Protein AF-A0A4Z0E607-F1 (afdb_monomer_lite)

Secondary structure (DSSP, 8-state):
--HHHHHTTTPPPPHHHHHHHHHHHHHHHHHHHHHHHHHHHHTT-GGG--HHHHHHHHHHHHHHHHHHHHHHHHHHHHHHHHHHHHHHHHHHHHHHHHHHHHHHHHHHHHHHHHHHHHHHHHHHHHHHHHHHHHHHHHHHHHHHHHHHHHHHHHHHH-TTS--PPPPP-TTGGG----GGGS------PPS----PPP--S---------GGGTS-----

Sequence (220 aa):
MSFLTDLFDGKTPTVAMVAAAIADLGAQLPSASTRIASARAALGNVADMSDDEHAAADAELATALRAEVRLRAQIAHLETVREHAAKEEATAQARADAEALRARAAAAQKRVDTEHMPLIARYEARAEEVAEIAAALQAIETEVAETNEAIARARKADPAGSHPELVIDSTARFRTEDDSAREPKDWRRPRGRTLLPPTYGLSLPAARIDAAAFWPRTAQ

Structure (mmCIF, N/CA/C/O backbone):
data_AF-A0A4Z0E607-F1
#
_entry.id   AF-A0A4Z0E607-F1
#
loop_
_atom_site.group_PDB
_atom_site.id
_atom_site.type_symbol
_atom_site.label_atom_id
_atom_site.label_alt_id
_atom_site.label_comp_id
_atom_site.label_asym_id
_atom_site.label_entity_id
_atom_site.label_seq_id
_atom_site.pdbx_PDB_ins_code
_atom_site.Cartn_x
_atom_site.Cartn_y
_atom_site.Cartn_z
_atom_site.occupancy
_atom_site.B_iso_or_equiv
_atom_site.auth_seq_id
_atom_site.auth_comp_id
_atom_site.auth_asym_id
_atom_site.auth_atom_id
_atom_site.pdbx_PDB_model_num
ATOM 1 N N . MET A 1 1 ? -22.925 -20.479 22.047 1.00 47.59 1 MET A N 1
ATOM 2 C CA . MET A 1 1 ? -22.819 -19.459 20.984 1.00 47.59 1 MET A CA 1
ATOM 3 C C . MET A 1 1 ? -21.968 -18.322 21.520 1.00 47.59 1 MET A C 1
ATOM 5 O O . MET A 1 1 ? -22.095 -18.016 22.700 1.00 47.59 1 MET A O 1
ATOM 9 N N . SER A 1 2 ? -21.026 -17.809 20.728 1.00 80.31 2 SER A N 1
ATOM 10 C CA . SER A 1 2 ? -20.136 -16.716 21.144 1.00 80.31 2 SER A CA 1
ATOM 11 C C . SER A 1 2 ? -20.812 -15.377 20.852 1.00 80.31 2 SER A C 1
ATOM 13 O O . SER A 1 2 ? -21.360 -15.216 19.767 1.00 80.31 2 SER A O 1
ATOM 15 N N . PHE A 1 3 ? -20.723 -14.414 21.776 1.00 84.81 3 PHE A N 1
ATOM 16 C CA . PHE A 1 3 ? -21.206 -13.032 21.604 1.00 84.81 3 PHE A CA 1
ATOM 17 C C . PHE A 1 3 ? -20.760 -12.406 20.271 1.00 84.81 3 PHE A C 1
ATOM 19 O O . PHE A 1 3 ? -21.516 -11.674 19.644 1.00 84.81 3 PHE A O 1
ATOM 26 N N . LEU A 1 4 ? -19.554 -12.742 19.803 1.00 84.81 4 LEU A N 1
ATOM 27 C CA . LEU A 1 4 ? -19.023 -12.250 18.531 1.00 84.81 4 LEU A CA 1
ATOM 28 C C . LEU A 1 4 ? -19.773 -12.804 17.310 1.00 84.81 4 LEU A C 1
ATOM 30 O O . LEU A 1 4 ? -19.896 -12.114 16.304 1.00 84.81 4 LEU A O 1
ATOM 34 N N . THR A 1 5 ? -20.257 -14.047 17.378 1.00 85.94 5 THR A N 1
ATOM 35 C CA . THR A 1 5 ? -20.981 -14.685 16.269 1.00 85.94 5 THR A CA 1
ATOM 36 C C . THR A 1 5 ? -22.331 -14.015 16.045 1.00 85.94 5 THR A C 1
ATOM 38 O O . THR A 1 5 ? -22.692 -13.775 14.896 1.00 85.94 5 THR A O 1
ATOM 41 N N . ASP A 1 6 ? -23.018 -13.668 17.134 1.00 86.25 6 ASP A N 1
ATOM 42 C CA . ASP A 1 6 ? -24.303 -12.968 17.090 1.00 86.25 6 ASP A CA 1
ATOM 43 C C . ASP A 1 6 ? -24.120 -11.496 16.686 1.00 86.25 6 ASP A C 1
ATOM 45 O O . ASP A 1 6 ? -24.930 -10.950 15.950 1.00 86.25 6 ASP A O 1
ATOM 49 N N . LEU A 1 7 ? -23.033 -10.854 17.131 1.00 89.19 7 LEU A N 1
ATOM 50 C CA . LEU A 1 7 ? -22.767 -9.439 16.857 1.00 89.19 7 LEU A CA 1
ATOM 51 C C . LEU A 1 7 ? -22.379 -9.156 15.399 1.00 89.19 7 LEU A C 1
ATOM 53 O O . LEU A 1 7 ? -22.671 -8.082 14.880 1.00 89.19 7 LEU A O 1
ATOM 57 N N . PHE A 1 8 ? -21.688 -10.092 14.747 1.00 90.75 8 PHE A N 1
ATOM 58 C CA . PHE A 1 8 ? -21.183 -9.910 13.384 1.00 90.75 8 PHE A CA 1
ATOM 59 C C . PHE A 1 8 ? -21.900 -10.781 12.344 1.00 90.75 8 PHE A C 1
ATOM 61 O O . PHE A 1 8 ? -21.413 -10.900 11.220 1.00 90.75 8 PHE A O 1
ATOM 68 N N . ASP A 1 9 ? -23.036 -11.394 12.690 1.00 90.06 9 ASP A N 1
ATOM 69 C CA . ASP A 1 9 ? -23.804 -12.295 11.815 1.00 90.06 9 ASP A CA 1
ATOM 70 C C . ASP A 1 9 ? -22.937 -13.398 11.173 1.00 90.06 9 ASP A C 1
ATOM 72 O O . ASP A 1 9 ? -23.070 -13.729 9.992 1.00 90.06 9 ASP A O 1
ATOM 76 N N . GLY A 1 10 ? -21.965 -13.922 11.925 1.00 86.81 10 GLY A N 1
ATOM 77 C CA . GLY A 1 10 ? -21.002 -14.913 11.432 1.00 86.81 10 GLY A CA 1
ATOM 78 C C . GLY A 1 10 ? -19.996 -14.412 10.383 1.00 86.81 10 GLY A C 1
ATOM 79 O O . GLY A 1 10 ? -19.233 -15.221 9.853 1.00 86.81 10 GLY A O 1
ATOM 80 N N . LYS A 1 11 ? -19.956 -13.109 10.075 1.00 89.75 11 LYS A N 1
ATOM 81 C CA . LYS A 1 11 ? -18.954 -12.508 9.180 1.00 89.75 11 LYS A CA 1
ATOM 82 C C . LYS A 1 11 ? -17.618 -12.330 9.897 1.00 89.75 11 LYS A C 1
ATOM 84 O O . LYS A 1 11 ? -17.573 -12.110 11.107 1.00 89.75 11 LYS A O 1
ATOM 89 N N . THR A 1 12 ? -16.526 -12.352 9.131 1.00 88.06 12 THR A N 1
ATOM 90 C CA . THR A 1 12 ? -15.204 -11.980 9.646 1.00 88.06 12 THR A CA 1
ATOM 91 C C . THR A 1 12 ? -15.221 -10.503 10.058 1.00 88.06 12 THR A C 1
ATOM 93 O O . THR A 1 12 ? -15.538 -9.652 9.221 1.00 88.06 12 THR A O 1
ATOM 96 N N . PRO A 1 13 ? -14.921 -10.174 11.324 1.00 91.75 13 PRO A N 1
ATOM 97 C CA . PRO A 1 13 ? -14.973 -8.801 11.804 1.00 91.75 13 PRO A CA 1
ATOM 98 C C . PRO A 1 13 ? -13.862 -7.959 11.172 1.00 91.75 13 PRO A C 1
ATOM 100 O O . PRO A 1 13 ? -12.686 -8.301 11.258 1.00 91.75 13 PRO A O 1
ATOM 103 N N . THR A 1 14 ? -14.243 -6.834 10.568 1.00 94.69 14 THR A N 1
ATOM 104 C CA . THR A 1 14 ? -13.302 -5.811 10.081 1.00 94.69 14 THR A CA 1
ATOM 105 C C . THR A 1 14 ? -13.009 -4.783 11.168 1.00 94.69 14 THR A C 1
ATOM 107 O O . THR A 1 14 ? -13.808 -4.601 12.093 1.00 94.69 14 THR A O 1
ATOM 110 N N . VAL A 1 15 ? -11.908 -4.038 11.041 1.00 95.56 15 VAL A N 1
ATOM 111 C CA . VAL A 1 15 ? -11.557 -2.963 11.988 1.00 95.56 15 VAL A CA 1
ATOM 112 C C . VAL A 1 15 ? -12.694 -1.946 12.114 1.00 95.56 15 VAL A C 1
ATOM 114 O O . VAL A 1 15 ? -13.008 -1.504 13.221 1.00 95.56 15 VAL A O 1
ATOM 117 N N . ALA A 1 16 ? -13.344 -1.608 10.997 1.00 95.38 16 ALA A N 1
ATOM 118 C CA . ALA A 1 16 ? -14.466 -0.674 10.965 1.00 95.38 16 ALA A CA 1
ATOM 119 C C . ALA A 1 16 ? -15.710 -1.226 11.682 1.00 95.38 16 ALA A C 1
ATOM 121 O O . ALA A 1 16 ? -16.320 -0.513 12.479 1.00 95.38 16 ALA A O 1
ATOM 122 N N . MET A 1 17 ? -16.058 -2.497 11.451 1.00 95.06 17 MET A N 1
ATOM 123 C CA . MET A 1 17 ? -17.197 -3.145 12.116 1.00 95.06 17 MET A CA 1
ATOM 124 C C . MET A 1 17 ? -17.000 -3.214 13.632 1.00 95.06 17 MET A C 1
ATOM 126 O O . MET A 1 17 ? -17.915 -2.903 14.392 1.00 95.06 17 MET A O 1
ATOM 130 N N . VAL A 1 18 ? -15.797 -3.578 14.081 1.00 95.81 18 VAL A N 1
ATOM 131 C CA . VAL A 1 18 ? -15.487 -3.664 15.513 1.00 95.81 18 VAL A CA 1
ATOM 132 C C . VAL A 1 18 ? -15.485 -2.277 16.159 1.00 95.81 18 VAL A C 1
ATOM 134 O O . VAL A 1 18 ? -16.004 -2.117 17.261 1.00 95.81 18 VAL A O 1
ATOM 137 N N . ALA A 1 19 ? -14.956 -1.256 15.476 1.00 95.88 19 ALA A N 1
ATOM 138 C CA . ALA A 1 19 ? -14.981 0.119 15.971 1.00 95.88 19 ALA A CA 1
ATOM 139 C C . ALA A 1 19 ? -16.413 0.656 16.139 1.00 95.88 19 ALA A C 1
ATOM 141 O O . ALA A 1 19 ? -16.699 1.301 17.147 1.00 95.88 19 ALA A O 1
ATOM 142 N N . ALA A 1 20 ? -17.312 0.355 15.195 1.00 96.06 20 ALA A N 1
ATOM 143 C CA . ALA A 1 20 ? -18.727 0.705 15.306 1.00 96.06 20 ALA A CA 1
ATOM 144 C C . ALA A 1 20 ? -19.385 0.017 16.514 1.00 96.06 20 ALA A C 1
ATOM 146 O O . ALA A 1 20 ? -20.001 0.684 17.339 1.00 96.06 20 ALA A O 1
ATOM 147 N N . ALA A 1 21 ? -19.156 -1.287 16.693 1.00 95.56 21 ALA A N 1
ATOM 148 C CA . ALA A 1 21 ? -19.705 -2.022 17.831 1.00 95.56 21 ALA A CA 1
ATOM 149 C C . ALA A 1 21 ? -19.187 -1.514 19.193 1.00 95.56 21 ALA A C 1
ATOM 151 O O . ALA A 1 21 ? -19.949 -1.435 20.157 1.00 95.56 21 ALA A O 1
ATOM 152 N N . ILE A 1 22 ? -17.906 -1.132 19.287 1.00 96.44 22 ILE A N 1
ATOM 153 C CA . ILE A 1 22 ? -17.352 -0.493 20.493 1.00 96.44 22 ILE A CA 1
ATOM 154 C C . ILE A 1 22 ? -18.063 0.836 20.772 1.00 96.44 22 ILE A C 1
ATOM 156 O O . ILE A 1 22 ? -18.394 1.112 21.925 1.00 96.44 22 ILE A O 1
ATOM 160 N N . ALA A 1 23 ? -18.315 1.648 19.741 1.00 96.56 23 ALA A N 1
ATOM 161 C CA . ALA A 1 23 ? -19.020 2.918 19.894 1.00 96.56 23 ALA A CA 1
ATOM 162 C C . ALA A 1 23 ? -20.463 2.714 20.388 1.00 96.56 23 ALA A C 1
ATOM 164 O O . ALA A 1 23 ? -20.883 3.394 21.326 1.00 96.56 23 ALA A O 1
ATOM 165 N N . ASP A 1 24 ? -21.182 1.733 19.837 1.00 95.50 24 ASP A N 1
ATOM 166 C CA . ASP A 1 24 ? -22.558 1.413 20.232 1.00 95.50 24 ASP A CA 1
ATOM 167 C C . ASP A 1 24 ? -22.651 0.914 21.682 1.00 95.50 24 ASP A C 1
ATOM 169 O O . ASP A 1 24 ? -23.544 1.319 22.431 1.00 95.50 24 ASP A O 1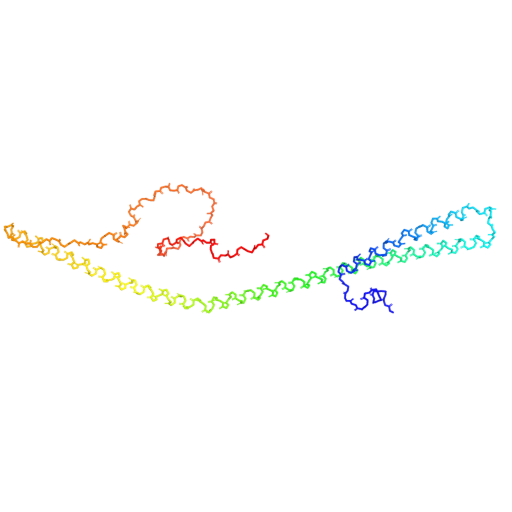
ATOM 173 N N . LEU A 1 25 ? -21.716 0.063 22.121 1.00 94.75 25 LEU A N 1
ATOM 174 C CA . LEU A 1 25 ? -21.645 -0.364 23.524 1.00 94.75 25 LEU A CA 1
ATOM 175 C C . LEU A 1 25 ? -21.195 0.776 24.445 1.00 94.75 25 LEU A C 1
ATOM 177 O O . LEU A 1 25 ? -21.711 0.922 25.555 1.00 94.75 25 LEU A O 1
ATOM 181 N N . GLY A 1 26 ? -20.266 1.613 23.984 1.00 95.44 26 GLY A N 1
ATOM 182 C CA . GLY A 1 26 ? -19.806 2.801 24.699 1.00 95.44 26 GLY A CA 1
ATOM 183 C C . GLY A 1 26 ? -20.934 3.803 24.948 1.00 95.44 26 GLY A C 1
ATOM 184 O O . GLY A 1 26 ? -21.021 4.370 26.035 1.00 95.44 26 GLY A O 1
ATOM 185 N N . ALA A 1 27 ? -21.857 3.953 23.996 1.00 95.50 27 ALA A N 1
ATOM 186 C CA . ALA A 1 27 ? -23.039 4.803 24.131 1.00 95.50 27 ALA A CA 1
ATOM 187 C C . ALA A 1 27 ? -24.051 4.290 25.176 1.00 95.50 27 ALA A C 1
ATOM 189 O O . ALA A 1 27 ? -24.856 5.072 25.684 1.00 95.50 27 ALA A O 1
ATOM 190 N N . GLN A 1 28 ? -24.003 3.004 25.542 1.00 93.94 28 GLN A N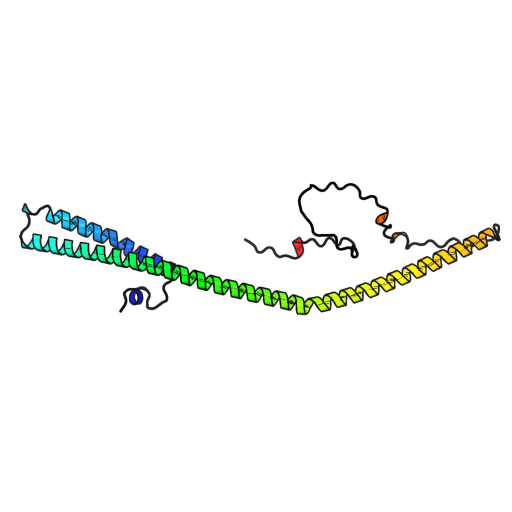 1
ATOM 191 C CA . GLN A 1 28 ? -24.883 2.411 26.559 1.00 93.94 28 GLN A CA 1
ATOM 192 C C . GLN A 1 28 ? -24.356 2.587 27.992 1.00 93.94 28 GLN A C 1
ATOM 194 O O . GLN A 1 28 ? -25.142 2.563 28.943 1.00 93.94 28 GLN A O 1
ATOM 199 N N . LEU A 1 29 ? -23.046 2.808 28.167 1.00 93.38 29 LEU A N 1
ATOM 200 C CA . LEU A 1 29 ? -22.430 3.009 29.484 1.00 93.38 29 LEU A CA 1
ATOM 201 C C . LEU A 1 29 ? -23.042 4.178 30.280 1.00 93.38 29 LEU A C 1
ATOM 203 O O . LEU A 1 29 ? -23.366 3.957 31.448 1.00 93.38 29 LEU A O 1
ATOM 207 N N . PRO A 1 30 ? -23.285 5.374 29.698 1.00 94.94 30 PRO 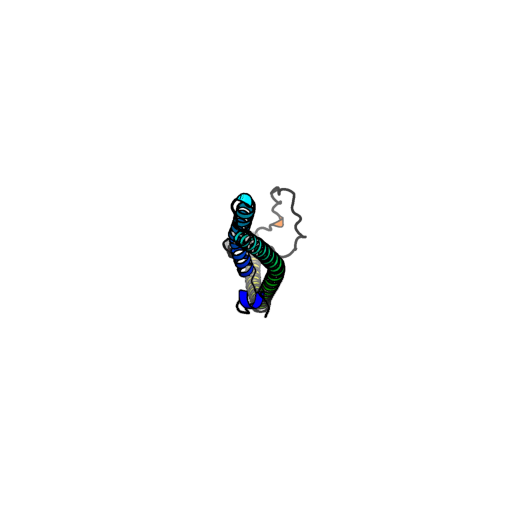A N 1
ATOM 208 C CA . PRO A 1 30 ? -23.917 6.479 30.417 1.00 94.94 30 PRO A CA 1
ATOM 209 C C . PRO A 1 30 ? -25.269 6.110 31.032 1.00 94.94 30 PRO A C 1
ATOM 211 O O . PRO A 1 30 ? -25.529 6.465 32.176 1.00 94.94 30 PRO A O 1
ATOM 214 N N . SER A 1 31 ? -26.105 5.344 30.320 1.00 92.62 31 SER A N 1
ATOM 215 C CA . SER A 1 31 ? -27.405 4.897 30.839 1.00 92.62 31 SER A CA 1
ATOM 216 C C . SER A 1 31 ? -27.246 3.993 32.068 1.00 92.62 31 SER A C 1
ATOM 218 O O . SER A 1 31 ? -27.939 4.181 33.071 1.00 92.62 31 SER A O 1
ATOM 220 N N . ALA A 1 32 ? -26.291 3.057 32.035 1.00 91.56 32 ALA A N 1
ATOM 221 C CA . ALA A 1 32 ? -25.973 2.213 33.186 1.00 91.56 32 ALA A CA 1
ATOM 222 C C . ALA A 1 32 ? -25.446 3.044 34.369 1.00 91.56 32 ALA A C 1
ATOM 224 O O . ALA A 1 32 ? -25.894 2.851 35.500 1.00 91.56 32 ALA A O 1
ATOM 225 N N . SER A 1 33 ? -24.563 4.016 34.116 1.00 93.12 33 SER A N 1
ATOM 226 C CA . SER A 1 33 ? -24.054 4.929 35.145 1.00 93.12 33 SER A CA 1
ATOM 227 C C . SER A 1 33 ? -25.163 5.786 35.767 1.00 93.12 33 SER A C 1
ATOM 229 O O . SER A 1 33 ? -25.193 5.947 36.987 1.00 93.12 33 SER A O 1
ATOM 231 N N . THR A 1 34 ? -26.113 6.286 34.969 1.00 95.31 34 THR A N 1
ATOM 232 C CA . THR A 1 34 ? -27.289 7.013 35.473 1.00 95.31 34 THR A CA 1
ATOM 233 C C . THR A 1 34 ? -28.162 6.122 36.352 1.00 95.31 34 THR A C 1
ATOM 235 O O . THR A 1 34 ? -28.556 6.553 37.435 1.00 95.31 34 THR A O 1
ATOM 238 N N . ARG A 1 35 ? -28.414 4.867 35.951 1.00 93.81 35 ARG A N 1
ATOM 239 C CA . ARG A 1 35 ? -29.166 3.904 36.774 1.00 93.81 35 ARG A CA 1
ATOM 240 C C . ARG A 1 35 ? -28.478 3.649 38.114 1.00 93.81 35 ARG A C 1
ATOM 242 O O . ARG A 1 35 ? -29.129 3.751 39.150 1.00 93.81 35 ARG A O 1
ATOM 249 N N . ILE A 1 36 ? -27.161 3.433 38.113 1.00 94.81 36 ILE A N 1
ATOM 250 C CA . ILE A 1 36 ? -26.362 3.272 39.341 1.00 94.81 36 ILE A CA 1
ATOM 251 C C . ILE A 1 36 ? -26.481 4.507 40.241 1.00 94.81 36 ILE A C 1
ATOM 253 O O . ILE A 1 36 ? -26.703 4.368 41.443 1.00 94.81 36 ILE A O 1
ATOM 257 N N . ALA A 1 37 ? -26.348 5.712 39.678 1.00 93.81 37 ALA A N 1
ATOM 258 C CA . ALA A 1 37 ? -26.467 6.954 40.437 1.00 93.81 37 ALA A CA 1
ATOM 259 C C . ALA A 1 37 ? -27.870 7.121 41.044 1.00 93.81 37 ALA A C 1
ATOM 261 O O . ALA A 1 37 ? -27.985 7.453 42.221 1.00 93.81 37 ALA A O 1
ATOM 262 N N . SER A 1 38 ? -28.924 6.830 40.273 1.00 91.06 38 SER A N 1
ATOM 263 C CA . SER A 1 38 ? -30.311 6.914 40.743 1.00 91.06 38 SER A CA 1
ATOM 264 C C . SER A 1 38 ? -30.622 5.908 41.855 1.00 91.06 38 SER A C 1
ATOM 266 O O . SER A 1 38 ? -31.202 6.289 42.868 1.00 91.06 38 SER A O 1
ATOM 268 N N . ALA A 1 39 ? -30.156 4.661 41.727 1.00 91.12 39 ALA A N 1
ATOM 269 C CA . ALA A 1 39 ? -30.356 3.631 42.742 1.00 91.12 39 ALA A CA 1
ATOM 270 C C . ALA A 1 39 ? -29.601 3.965 44.040 1.00 91.12 39 ALA A C 1
ATOM 272 O O . ALA A 1 39 ? -30.147 3.820 45.128 1.00 91.12 39 ALA A O 1
ATOM 273 N N . ARG A 1 40 ? -28.375 4.503 43.938 1.00 93.25 40 ARG A N 1
ATOM 274 C CA . ARG A 1 40 ? -27.619 4.996 45.105 1.00 93.25 40 ARG A CA 1
ATOM 275 C C . ARG A 1 40 ? -28.296 6.176 45.793 1.00 93.25 40 ARG A C 1
ATOM 277 O O . ARG A 1 40 ? -28.263 6.249 47.014 1.00 93.25 40 ARG A O 1
ATOM 284 N N . ALA A 1 41 ? -28.877 7.097 45.026 1.00 90.44 41 ALA A N 1
ATOM 285 C CA . ALA A 1 41 ? -29.607 8.228 45.588 1.00 90.44 41 ALA A CA 1
ATOM 286 C C . ALA A 1 41 ? -30.874 7.767 46.327 1.00 90.44 41 ALA A C 1
ATOM 288 O O . ALA A 1 41 ? -31.129 8.247 47.426 1.00 90.44 41 ALA A O 1
ATOM 289 N N . ALA A 1 42 ? -31.617 6.802 45.770 1.00 87.88 42 ALA A N 1
ATOM 290 C CA . ALA A 1 42 ? -32.781 6.206 46.428 1.00 87.88 42 ALA A CA 1
ATOM 291 C C . ALA A 1 42 ? -32.398 5.541 47.760 1.00 87.88 42 ALA A C 1
ATOM 293 O O . ALA A 1 42 ? -32.967 5.875 48.793 1.00 87.88 42 ALA A O 1
ATOM 294 N N . LEU A 1 43 ? -31.344 4.715 47.760 1.00 89.31 43 LEU A N 1
ATOM 295 C CA . LEU A 1 43 ? -30.785 4.097 48.971 1.00 89.31 43 LEU A CA 1
ATOM 296 C C . LEU A 1 43 ? -30.207 5.107 49.980 1.00 89.31 43 LEU A C 1
ATOM 298 O O . LEU A 1 43 ? -29.885 4.729 51.097 1.00 89.31 43 LEU A O 1
ATOM 302 N N . GLY A 1 44 ? -30.041 6.382 49.621 1.00 86.19 44 GLY A N 1
ATOM 303 C CA . GLY A 1 44 ? -29.657 7.439 50.561 1.00 86.19 44 GLY A CA 1
ATOM 304 C C . GLY A 1 44 ? -30.818 7.943 51.427 1.00 86.19 44 GLY A C 1
ATOM 305 O O . GLY A 1 44 ? -30.576 8.480 52.505 1.00 86.19 44 GLY A O 1
ATOM 306 N N . ASN A 1 45 ? -32.066 7.735 50.991 1.00 81.69 45 ASN A N 1
ATOM 307 C CA . ASN A 1 45 ? -33.289 8.219 51.644 1.00 81.69 45 ASN A CA 1
ATOM 308 C C . ASN A 1 45 ? -33.995 7.111 52.452 1.00 81.69 45 ASN A C 1
ATOM 310 O O . ASN A 1 45 ? -35.220 7.046 52.495 1.00 81.69 45 ASN A O 1
ATOM 314 N N . VAL A 1 46 ? -33.221 6.233 53.102 1.00 72.75 46 VAL A N 1
ATOM 315 C CA . VAL A 1 46 ? -33.723 5.024 53.793 1.00 72.75 46 VAL A CA 1
ATOM 316 C C . VAL A 1 46 ? -34.796 5.324 54.844 1.00 72.75 46 VAL A C 1
ATOM 318 O O . VAL A 1 46 ? -35.671 4.500 55.070 1.00 72.75 46 VAL A O 1
ATOM 321 N N . ALA A 1 47 ? -34.749 6.499 55.479 1.00 73.81 47 ALA A N 1
ATOM 322 C CA . ALA A 1 47 ? -35.683 6.876 56.542 1.00 73.81 47 ALA A CA 1
ATOM 323 C C . ALA A 1 47 ? -37.154 6.952 56.087 1.00 73.81 47 ALA A C 1
ATOM 325 O O . ALA A 1 47 ? -38.043 6.796 56.922 1.00 73.81 47 ALA A O 1
ATOM 326 N N . ASP A 1 48 ? -37.396 7.158 54.789 1.00 80.69 48 ASP A N 1
ATOM 327 C CA . ASP A 1 48 ? -38.735 7.287 54.203 1.00 80.69 48 ASP A CA 1
ATOM 328 C C . ASP A 1 48 ? -39.163 6.034 53.415 1.00 80.69 48 ASP A C 1
ATOM 330 O O . ASP A 1 48 ? -40.244 6.019 52.828 1.00 80.69 48 ASP A O 1
ATOM 334 N N . MET A 1 49 ? -38.322 4.993 53.378 1.00 86.31 49 MET A N 1
ATOM 335 C CA . MET A 1 49 ? -38.553 3.778 52.595 1.00 86.31 49 MET A CA 1
ATOM 336 C C . MET A 1 49 ? -39.065 2.637 53.470 1.00 86.31 49 MET A C 1
ATOM 338 O O . MET A 1 49 ? -38.572 2.394 54.571 1.00 86.31 49 MET A O 1
ATOM 342 N N . SER A 1 50 ? -40.026 1.886 52.945 1.00 90.88 50 SER A N 1
ATOM 343 C CA . SER A 1 50 ? -40.367 0.564 53.472 1.00 90.88 50 SER A CA 1
ATOM 344 C C . SER A 1 50 ? -39.257 -0.456 53.181 1.00 90.88 50 SER A C 1
ATOM 346 O O . SER A 1 50 ? -38.470 -0.294 52.244 1.00 90.88 50 SER A O 1
ATOM 348 N N . ASP A 1 51 ? -39.214 -1.546 53.951 1.00 89.31 51 ASP A N 1
ATOM 349 C CA . ASP A 1 51 ? -38.243 -2.634 53.750 1.00 89.31 51 ASP A CA 1
ATOM 350 C C . ASP A 1 51 ? -38.308 -3.218 52.324 1.00 89.31 51 ASP A C 1
ATOM 352 O O . ASP A 1 51 ? -37.275 -3.530 51.725 1.00 89.31 51 ASP A O 1
ATOM 356 N N . ASP A 1 52 ? -39.512 -3.304 51.747 1.00 90.94 52 ASP A N 1
ATOM 357 C CA . ASP A 1 52 ? -39.729 -3.773 50.374 1.00 90.94 52 ASP A CA 1
ATOM 358 C C . ASP A 1 52 ? -39.129 -2.808 49.337 1.00 90.94 52 ASP A C 1
ATOM 360 O O . ASP A 1 52 ? -38.496 -3.237 48.367 1.00 90.94 52 ASP A O 1
ATOM 364 N N . GLU A 1 53 ? -39.279 -1.497 49.542 1.00 90.00 53 GLU A N 1
ATOM 365 C CA . GLU A 1 53 ? -38.691 -0.475 48.669 1.00 90.00 53 GLU A CA 1
ATOM 366 C C . GLU A 1 53 ? -37.163 -0.470 48.768 1.00 90.00 53 GLU A C 1
ATOM 368 O O . GLU A 1 53 ? -36.480 -0.322 47.750 1.00 90.00 53 GLU A O 1
ATOM 373 N N . HIS A 1 54 ? -36.611 -0.674 49.968 1.00 91.75 54 HIS A N 1
ATOM 374 C CA . HIS A 1 54 ? -35.166 -0.786 50.163 1.00 91.75 54 HIS A CA 1
ATOM 375 C C . HIS A 1 54 ? -34.610 -2.010 49.425 1.00 91.75 54 HIS A C 1
ATOM 377 O O . HIS A 1 54 ? -33.650 -1.899 48.657 1.00 91.75 54 HIS A O 1
ATOM 383 N N . ALA A 1 55 ? -35.250 -3.172 49.589 1.00 92.19 55 ALA A N 1
ATOM 384 C CA . ALA A 1 55 ? -34.865 -4.397 48.894 1.00 92.19 55 ALA A CA 1
ATOM 385 C C . ALA A 1 55 ? -34.934 -4.245 47.362 1.00 92.19 55 ALA A C 1
ATOM 387 O O . ALA A 1 55 ? -34.052 -4.732 46.646 1.00 92.19 55 ALA A O 1
ATOM 388 N N . ALA A 1 56 ? -35.946 -3.540 46.845 1.00 91.00 56 ALA A N 1
ATOM 389 C CA . ALA A 1 56 ? -36.067 -3.249 45.419 1.00 91.00 56 ALA A CA 1
ATOM 390 C C . ALA A 1 56 ? -34.938 -2.333 44.907 1.00 91.00 56 ALA A C 1
ATOM 392 O O . ALA A 1 56 ? -34.366 -2.596 43.844 1.00 91.00 56 ALA A O 1
ATOM 393 N N . ALA A 1 57 ? -34.576 -1.291 45.661 1.00 90.00 57 ALA A N 1
ATOM 394 C CA . ALA A 1 57 ? -33.499 -0.374 45.291 1.00 90.00 57 ALA A CA 1
ATOM 395 C C . ALA A 1 57 ? -32.115 -1.055 45.300 1.00 90.00 57 ALA A C 1
ATOM 397 O O . ALA A 1 57 ? -31.321 -0.848 44.376 1.00 90.00 57 ALA A O 1
ATOM 398 N N . ASP A 1 58 ? -31.851 -1.933 46.273 1.00 93.62 58 ASP A N 1
ATOM 399 C CA . ASP A 1 58 ? -30.640 -2.763 46.312 1.00 93.62 58 ASP A CA 1
ATOM 400 C C . ASP A 1 58 ? -30.557 -3.719 45.113 1.00 93.62 58 ASP A C 1
ATOM 402 O O . ASP A 1 58 ? -29.502 -3.865 44.480 1.00 93.62 58 ASP A O 1
ATOM 406 N N . ALA A 1 59 ? -31.678 -4.355 44.756 1.00 94.44 59 ALA A N 1
ATOM 407 C CA . ALA A 1 59 ? -31.749 -5.241 43.599 1.00 94.44 59 ALA A CA 1
ATOM 408 C C . ALA A 1 59 ? -31.482 -4.494 42.280 1.00 94.44 59 ALA A C 1
ATOM 410 O O . ALA A 1 59 ? -30.762 -5.006 41.410 1.00 94.44 59 ALA A O 1
ATOM 411 N N . GLU A 1 60 ? -32.006 -3.276 42.133 1.00 93.19 60 GLU A N 1
ATOM 412 C CA . GLU A 1 60 ? -31.759 -2.428 40.965 1.00 93.19 60 GLU A CA 1
ATOM 413 C C . GLU A 1 60 ? -30.293 -1.972 40.899 1.00 93.19 60 GLU A C 1
ATOM 415 O O . GLU A 1 60 ? -29.668 -2.075 39.839 1.00 93.19 60 GLU A O 1
ATOM 420 N N . LEU A 1 61 ? -29.692 -1.571 42.028 1.00 94.56 61 LEU A N 1
ATOM 421 C CA . LEU A 1 61 ? -28.270 -1.221 42.093 1.00 94.56 61 LEU A CA 1
ATOM 422 C C . LEU A 1 61 ? -27.382 -2.401 41.674 1.00 94.56 61 LEU A C 1
ATOM 424 O O . LEU A 1 61 ? -26.493 -2.249 40.831 1.00 94.56 61 LEU A O 1
ATOM 428 N N . ALA A 1 62 ? -27.635 -3.592 42.223 1.00 96.12 62 ALA A N 1
ATOM 429 C CA . ALA A 1 62 ? -26.892 -4.799 41.873 1.00 96.12 62 ALA A CA 1
ATOM 430 C C . ALA A 1 62 ? -27.042 -5.147 40.382 1.00 96.12 62 ALA A C 1
ATOM 432 O O . ALA A 1 62 ? -26.076 -5.554 39.728 1.00 96.12 62 ALA A O 1
ATOM 433 N N . THR A 1 63 ? -28.239 -4.963 39.824 1.00 95.94 63 THR A N 1
ATOM 434 C CA . THR A 1 63 ? -28.520 -5.201 38.402 1.00 95.94 63 THR A CA 1
ATOM 435 C C . THR A 1 63 ? -27.778 -4.209 37.508 1.00 95.94 63 THR A C 1
ATOM 437 O O . THR A 1 63 ? -27.140 -4.624 36.534 1.00 95.94 63 THR A O 1
ATOM 440 N N . ALA A 1 64 ? -27.794 -2.921 37.854 1.00 94.81 64 ALA A N 1
ATOM 441 C CA . ALA A 1 64 ? -27.125 -1.873 37.093 1.00 94.81 64 ALA A CA 1
ATOM 442 C C . ALA A 1 64 ? -25.591 -2.022 37.123 1.00 94.81 64 ALA A C 1
ATOM 444 O O . ALA A 1 64 ? -24.948 -1.934 36.076 1.00 94.81 64 ALA A O 1
ATOM 445 N N . LEU A 1 65 ? -25.004 -2.367 38.278 1.00 96.38 65 LEU A N 1
ATOM 446 C CA . LEU A 1 65 ? -23.567 -2.655 38.397 1.00 96.38 65 LEU A CA 1
ATOM 447 C C . LEU A 1 65 ? -23.141 -3.851 37.533 1.00 96.38 65 LEU A C 1
ATOM 449 O O . LEU A 1 65 ? -22.140 -3.784 36.821 1.00 96.38 65 LEU A O 1
ATOM 453 N N . ARG A 1 66 ? -23.916 -4.945 37.536 1.00 96.25 66 ARG A N 1
ATOM 454 C CA . ARG A 1 66 ? -23.641 -6.104 36.664 1.00 96.25 66 ARG A CA 1
ATOM 455 C C . ARG A 1 66 ? -23.749 -5.741 35.184 1.00 96.25 66 ARG A C 1
ATOM 457 O O . ARG A 1 66 ? -22.986 -6.264 34.373 1.00 96.25 66 ARG A O 1
ATOM 464 N N . ALA A 1 67 ? -24.699 -4.883 34.812 1.00 94.31 67 ALA A N 1
ATOM 465 C CA . ALA A 1 67 ? -24.826 -4.398 33.441 1.00 94.31 67 ALA A CA 1
ATOM 466 C C . ALA A 1 67 ? -23.595 -3.584 33.016 1.00 94.31 67 ALA A C 1
ATOM 468 O O . ALA A 1 67 ? -23.022 -3.880 31.971 1.00 94.31 67 ALA A O 1
ATOM 469 N N . GLU A 1 68 ? -23.132 -2.650 33.851 1.00 95.25 68 GLU A N 1
ATOM 470 C CA . GLU A 1 68 ? -21.923 -1.863 33.582 1.00 95.25 68 GLU A CA 1
ATOM 471 C C . GLU A 1 68 ? -20.678 -2.751 33.437 1.00 95.25 68 GLU A C 1
ATOM 473 O O . GLU A 1 68 ? -19.933 -2.619 32.465 1.00 95.25 68 GLU A O 1
ATOM 478 N N . VAL A 1 69 ? -20.473 -3.701 34.356 1.00 96.94 69 VAL A N 1
ATOM 479 C CA . VAL A 1 69 ? -19.344 -4.645 34.292 1.00 96.94 69 VAL A CA 1
ATOM 480 C C . VAL A 1 69 ? -19.379 -5.467 33.002 1.00 96.94 69 VAL A C 1
ATOM 482 O O . VAL A 1 69 ? -18.343 -5.629 32.358 1.00 96.94 69 VAL A O 1
ATOM 485 N N . ARG A 1 70 ? -20.557 -5.952 32.583 1.00 95.88 70 ARG A N 1
ATOM 486 C CA . ARG A 1 70 ? -20.703 -6.694 31.319 1.00 95.88 70 ARG A CA 1
ATOM 487 C C . ARG A 1 70 ? -20.373 -5.835 30.103 1.00 95.88 70 ARG A C 1
ATOM 489 O O . ARG A 1 70 ? -19.625 -6.302 29.253 1.00 95.88 70 ARG A O 1
ATOM 496 N N . LEU A 1 71 ? -20.876 -4.600 30.039 1.00 95.88 71 LEU A N 1
ATOM 497 C CA . LEU A 1 71 ? -20.580 -3.682 28.933 1.00 95.88 71 LEU A CA 1
ATOM 498 C C . LEU A 1 71 ? -19.077 -3.402 28.835 1.00 95.88 71 LEU A C 1
ATOM 500 O O . LEU A 1 71 ? -18.498 -3.522 27.760 1.00 95.88 71 LEU A O 1
ATOM 504 N N . ARG A 1 72 ? -18.417 -3.113 29.964 1.00 96.12 72 ARG A N 1
ATOM 505 C CA . ARG A 1 72 ? -16.962 -2.891 29.994 1.00 96.12 72 ARG A CA 1
ATOM 506 C C . ARG A 1 72 ? -16.178 -4.133 29.566 1.00 96.12 72 ARG A C 1
ATOM 508 O O . ARG A 1 72 ? -15.226 -4.012 28.804 1.00 96.12 72 ARG A O 1
ATOM 515 N N . ALA A 1 73 ? -16.588 -5.320 30.015 1.00 95.81 73 ALA A N 1
ATOM 516 C CA . ALA A 1 73 ? -15.953 -6.574 29.614 1.00 95.81 73 ALA A CA 1
ATOM 517 C C . ALA A 1 73 ? -16.127 -6.860 28.111 1.00 95.81 73 ALA A C 1
ATOM 519 O O . ALA A 1 73 ? -15.185 -7.303 27.458 1.00 95.81 73 ALA A O 1
ATOM 520 N N . GLN A 1 74 ? -17.306 -6.575 27.550 1.00 95.88 74 GLN A N 1
ATOM 521 C CA . GLN A 1 74 ? -17.562 -6.703 26.114 1.00 95.88 74 GLN A CA 1
ATOM 522 C C . GLN A 1 74 ? -16.728 -5.710 25.299 1.00 95.88 74 GLN A C 1
ATOM 524 O O . GLN A 1 74 ? -16.132 -6.113 24.305 1.00 95.88 74 GLN A O 1
ATOM 529 N N . ILE A 1 75 ? -16.626 -4.450 25.737 1.00 96.06 75 ILE A N 1
ATOM 530 C CA . ILE A 1 75 ? -15.776 -3.437 25.090 1.00 96.06 75 ILE A CA 1
ATOM 531 C C . ILE A 1 75 ? -14.312 -3.885 25.093 1.00 96.06 75 ILE A C 1
ATOM 533 O O . ILE A 1 75 ? -13.698 -3.932 24.032 1.00 96.06 75 ILE A O 1
ATOM 537 N N . ALA A 1 76 ? -13.780 -4.306 26.243 1.00 96.50 76 ALA A N 1
ATOM 538 C CA . ALA A 1 76 ? -12.404 -4.794 26.340 1.00 96.50 76 ALA A CA 1
ATOM 539 C C . ALA A 1 76 ? -12.160 -6.019 25.440 1.00 96.50 76 ALA A C 1
ATOM 541 O O . ALA A 1 76 ? -11.106 -6.152 24.822 1.00 96.50 76 ALA A O 1
ATOM 542 N N . HIS A 1 77 ? -13.143 -6.917 25.321 1.00 95.12 77 HIS A N 1
ATOM 543 C CA . HIS A 1 77 ? -13.048 -8.043 24.395 1.00 95.12 77 HIS A CA 1
ATOM 544 C C . HIS A 1 77 ? -13.058 -7.592 22.927 1.00 95.12 77 HIS A C 1
ATOM 546 O O . HIS A 1 77 ? -12.288 -8.108 22.124 1.00 95.12 77 HIS A O 1
ATOM 552 N N . LEU A 1 78 ? -13.881 -6.608 22.561 1.00 96.38 78 LEU A N 1
ATOM 553 C CA . LEU A 1 78 ? -13.887 -6.057 21.207 1.00 96.38 78 LEU A CA 1
ATOM 554 C C . LEU A 1 78 ? -12.592 -5.310 20.876 1.00 96.38 78 LEU A C 1
ATOM 556 O O . LEU A 1 78 ? -12.158 -5.347 19.730 1.00 96.38 78 LEU A O 1
ATOM 560 N N . GLU A 1 79 ? -11.932 -4.682 21.846 1.00 96.81 79 GLU A N 1
ATOM 561 C CA . GLU A 1 79 ? -10.621 -4.061 21.630 1.00 96.81 79 GLU A CA 1
ATOM 562 C C . GLU A 1 79 ? -9.564 -5.095 21.219 1.00 96.81 79 GLU A C 1
ATOM 564 O O . GLU A 1 79 ? -8.835 -4.869 20.252 1.00 96.81 79 GLU A O 1
ATOM 569 N N . THR A 1 80 ? -9.538 -6.273 21.852 1.00 95.75 80 THR A N 1
ATOM 570 C CA . THR A 1 80 ? -8.610 -7.342 21.440 1.00 95.75 80 THR A CA 1
ATOM 571 C C . THR A 1 80 ? -8.961 -7.911 20.064 1.00 95.75 80 THR A C 1
ATOM 573 O O . THR A 1 80 ? -8.068 -8.180 19.257 1.00 95.75 80 THR A O 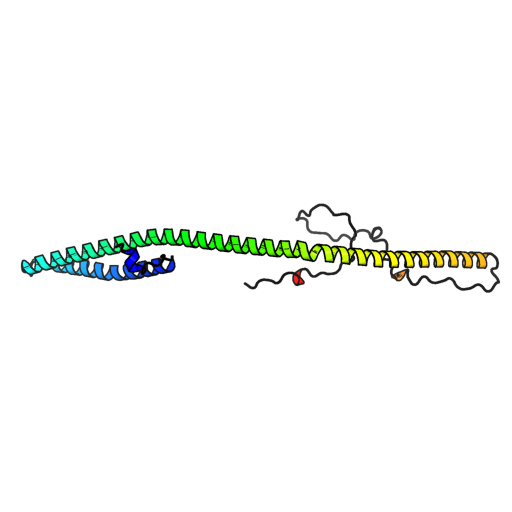1
ATOM 576 N N . VAL A 1 81 ? -10.254 -8.028 19.743 1.00 95.06 81 VAL A N 1
ATOM 577 C CA . VAL A 1 81 ? -10.719 -8.417 18.400 1.00 95.06 81 VAL A CA 1
ATOM 578 C C . VAL A 1 81 ? -10.311 -7.375 17.356 1.00 95.06 81 VAL A C 1
ATOM 580 O O . VAL A 1 81 ? -9.875 -7.745 16.268 1.00 95.06 81 VAL A O 1
ATOM 583 N N . ARG A 1 82 ? -10.385 -6.079 17.681 1.00 95.75 82 ARG A N 1
ATOM 584 C CA . ARG A 1 82 ? -9.979 -4.984 16.790 1.00 95.75 82 ARG A CA 1
ATOM 585 C C . ARG A 1 82 ? -8.498 -5.065 16.439 1.00 95.75 82 ARG A C 1
ATOM 587 O O . ARG A 1 82 ? -8.142 -4.871 15.280 1.00 95.75 82 ARG A O 1
ATOM 594 N N . GLU A 1 83 ? -7.640 -5.355 17.414 1.00 95.75 83 GLU A N 1
ATOM 595 C CA . GLU A 1 83 ? -6.207 -5.549 17.166 1.00 95.75 83 GLU A CA 1
ATOM 596 C C . GLU A 1 83 ? -5.939 -6.740 16.242 1.00 95.75 83 GLU A C 1
ATOM 598 O O . GLU A 1 83 ? -5.073 -6.667 15.367 1.00 95.75 83 GLU A O 1
ATOM 603 N N . HIS A 1 84 ? -6.684 -7.834 16.420 1.00 93.94 84 HIS A N 1
ATOM 604 C CA . HIS A 1 84 ? -6.575 -9.011 15.562 1.00 93.94 84 HIS A CA 1
ATOM 605 C C . HIS A 1 84 ? -7.026 -8.710 14.128 1.00 93.94 84 HIS A C 1
ATOM 607 O O . HIS A 1 84 ? -6.273 -8.966 13.188 1.00 93.94 84 HIS A O 1
ATOM 613 N N . ALA A 1 85 ? -8.192 -8.076 13.969 1.00 95.19 85 ALA A N 1
ATOM 614 C CA . ALA A 1 85 ? -8.713 -7.643 12.675 1.00 95.19 85 ALA A CA 1
ATOM 615 C C . ALA A 1 85 ? -7.736 -6.698 11.956 1.00 95.19 85 ALA A C 1
ATOM 617 O O . ALA A 1 85 ? -7.486 -6.854 10.765 1.00 95.19 85 ALA A O 1
ATOM 618 N N . ALA A 1 86 ? -7.102 -5.770 12.684 1.00 95.31 86 ALA A N 1
ATOM 619 C CA . ALA A 1 86 ? -6.118 -4.852 12.111 1.00 95.31 86 ALA A CA 1
ATOM 620 C C . ALA A 1 86 ? -4.879 -5.578 11.569 1.00 95.31 86 ALA A C 1
ATOM 622 O O . ALA A 1 86 ? -4.377 -5.238 10.497 1.00 95.31 86 ALA A O 1
ATOM 623 N N . LYS A 1 87 ? -4.385 -6.594 12.287 1.00 95.31 87 LYS A N 1
ATOM 624 C CA . LYS A 1 87 ? -3.267 -7.425 11.814 1.00 95.31 87 LYS A CA 1
ATOM 625 C C . LYS A 1 87 ? -3.662 -8.214 10.571 1.00 95.31 87 LYS A C 1
ATOM 627 O O . LYS A 1 87 ? -2.900 -8.250 9.608 1.00 95.31 87 LYS A O 1
ATOM 632 N N . GLU A 1 88 ? -4.842 -8.823 10.574 1.00 94.56 88 GLU A N 1
ATOM 633 C CA . GLU A 1 88 ? -5.336 -9.606 9.440 1.00 94.56 88 GLU A CA 1
ATOM 634 C C . GLU A 1 88 ? -5.515 -8.738 8.190 1.00 94.56 88 GLU A C 1
ATOM 636 O O . GLU A 1 88 ? -4.958 -9.072 7.143 1.00 94.56 88 GLU A O 1
ATOM 641 N N . GLU A 1 89 ? -6.171 -7.582 8.306 1.00 94.94 89 GLU A N 1
ATOM 642 C CA . GLU A 1 89 ? -6.333 -6.626 7.204 1.00 94.94 89 GLU A CA 1
ATOM 643 C C . GLU A 1 89 ? -4.983 -6.129 6.670 1.00 94.94 89 GLU A C 1
ATOM 645 O O . GLU A 1 89 ? -4.764 -6.132 5.458 1.00 94.94 89 GLU A O 1
ATOM 650 N N . ALA A 1 90 ? -4.034 -5.788 7.549 1.00 94.50 90 ALA A N 1
ATOM 651 C CA . ALA A 1 90 ? -2.694 -5.375 7.132 1.00 94.50 90 ALA A CA 1
ATOM 652 C C . ALA A 1 90 ? -1.957 -6.489 6.367 1.00 94.50 90 ALA A C 1
ATOM 654 O O . ALA A 1 90 ? -1.307 -6.227 5.353 1.00 94.50 90 ALA A O 1
ATOM 655 N N . THR A 1 91 ? -2.071 -7.746 6.812 1.00 94.69 91 THR A N 1
ATOM 656 C CA . THR A 1 91 ? -1.466 -8.880 6.096 1.00 94.69 91 THR A CA 1
ATOM 657 C C . THR A 1 91 ? -2.148 -9.166 4.761 1.00 94.69 91 THR A C 1
ATOM 659 O O . THR A 1 91 ? -1.463 -9.502 3.794 1.00 94.69 91 THR A O 1
ATOM 662 N N . ALA A 1 92 ? -3.473 -9.016 4.679 1.00 94.12 92 ALA A N 1
ATOM 663 C CA . ALA A 1 92 ? -4.221 -9.163 3.437 1.00 94.12 92 ALA A CA 1
ATOM 664 C C . ALA A 1 92 ? -3.814 -8.082 2.425 1.00 94.12 92 ALA A C 1
ATOM 666 O O . ALA A 1 92 ? -3.506 -8.406 1.277 1.00 94.12 92 ALA A O 1
ATOM 667 N N . GLN A 1 93 ? -3.701 -6.828 2.875 1.00 94.62 93 GLN A N 1
ATOM 668 C CA . GLN A 1 93 ? -3.240 -5.716 2.048 1.00 94.62 93 GLN A CA 1
ATOM 669 C C . GLN A 1 93 ? -1.808 -5.943 1.545 1.00 94.62 93 GLN A C 1
ATOM 671 O O . GLN A 1 93 ? -1.552 -5.853 0.347 1.00 94.62 93 GLN A O 1
ATOM 676 N N . ALA A 1 94 ? -0.885 -6.340 2.427 1.00 95.25 94 ALA A N 1
ATOM 677 C CA . ALA A 1 94 ? 0.500 -6.612 2.043 1.00 95.25 94 ALA A CA 1
ATOM 678 C C . ALA A 1 94 ? 0.622 -7.739 0.998 1.00 95.25 94 ALA A C 1
ATOM 680 O O . ALA A 1 94 ? 1.483 -7.683 0.116 1.00 95.25 94 ALA A O 1
ATOM 681 N N . ARG A 1 95 ? -0.239 -8.765 1.068 1.00 96.06 95 ARG A N 1
ATOM 682 C CA . ARG A 1 95 ? -0.295 -9.833 0.055 1.00 96.06 95 ARG A CA 1
ATOM 683 C C . ARG A 1 95 ? -0.786 -9.304 -1.290 1.00 96.06 95 ARG A C 1
ATOM 685 O O . ARG A 1 95 ? -0.133 -9.571 -2.298 1.00 96.06 95 ARG A O 1
ATOM 692 N N . ALA A 1 96 ? -1.866 -8.524 -1.292 1.00 95.81 96 ALA A N 1
ATOM 693 C CA . ALA A 1 96 ? -2.405 -7.908 -2.503 1.00 95.81 96 ALA A CA 1
ATOM 694 C C . ALA A 1 96 ? -1.375 -6.984 -3.181 1.00 95.81 96 ALA A C 1
ATOM 696 O O . ALA A 1 96 ? -1.160 -7.069 -4.392 1.00 95.81 96 ALA A O 1
ATOM 697 N N . ASP A 1 97 ? -0.662 -6.170 -2.400 1.00 93.81 97 ASP A N 1
ATOM 698 C CA . ASP A 1 97 ? 0.382 -5.276 -2.911 1.00 93.81 97 ASP A CA 1
ATOM 699 C C . ASP A 1 97 ? 1.565 -6.055 -3.506 1.00 93.81 97 ASP A C 1
ATOM 701 O O . ASP A 1 97 ? 2.063 -5.723 -4.587 1.00 93.81 97 ASP A O 1
ATOM 705 N N . ALA A 1 98 ? 1.996 -7.133 -2.842 1.00 96.12 98 ALA A N 1
ATOM 706 C CA . ALA A 1 98 ? 3.058 -7.998 -3.345 1.00 96.12 98 ALA A CA 1
ATOM 707 C C . ALA A 1 98 ? 2.666 -8.689 -4.663 1.00 96.12 98 ALA A C 1
ATOM 709 O O . ALA A 1 98 ? 3.493 -8.815 -5.568 1.00 96.12 98 ALA A O 1
ATOM 710 N N . GLU A 1 99 ? 1.418 -9.135 -4.800 1.00 96.69 99 GLU A N 1
ATOM 711 C CA . GLU A 1 99 ? 0.897 -9.710 -6.046 1.00 96.69 99 GLU A CA 1
ATOM 712 C C . GLU A 1 99 ? 0.828 -8.674 -7.171 1.00 96.69 99 GLU A C 1
ATOM 714 O O . GLU A 1 99 ? 1.306 -8.942 -8.277 1.00 96.69 99 GLU A O 1
ATOM 719 N N . ALA A 1 100 ? 0.341 -7.466 -6.881 1.00 96.31 100 ALA A N 1
ATOM 720 C CA . ALA A 1 100 ? 0.321 -6.368 -7.842 1.00 96.31 100 ALA A CA 1
ATOM 721 C C . ALA A 1 100 ? 1.736 -6.000 -8.322 1.00 96.31 100 ALA A C 1
ATOM 723 O O . ALA A 1 100 ? 1.954 -5.771 -9.516 1.00 96.31 100 ALA A O 1
ATOM 724 N N . LEU A 1 101 ? 2.720 -5.988 -7.417 1.00 96.25 101 LEU A N 1
ATOM 725 C CA . LEU A 1 101 ? 4.118 -5.730 -7.759 1.00 96.25 101 LEU A CA 1
ATOM 726 C C . LEU A 1 101 ? 4.706 -6.843 -8.637 1.00 96.25 101 LEU A C 1
ATOM 728 O O . LEU A 1 101 ? 5.350 -6.540 -9.643 1.00 96.25 101 LEU A O 1
ATOM 732 N N . ARG A 1 102 ? 4.440 -8.118 -8.320 1.00 96.62 102 ARG A N 1
ATOM 733 C CA . ARG A 1 102 ? 4.863 -9.252 -9.163 1.00 96.62 102 ARG A CA 1
ATOM 734 C C . ARG A 1 102 ? 4.256 -9.177 -10.562 1.00 96.62 102 ARG A C 1
ATOM 736 O O . ARG A 1 102 ? 4.975 -9.367 -11.539 1.00 96.62 102 ARG A O 1
ATOM 743 N N . ALA A 1 103 ? 2.968 -8.853 -10.670 1.00 96.69 103 ALA A N 1
ATOM 744 C CA . ALA A 1 103 ? 2.297 -8.702 -11.959 1.00 96.69 103 ALA A CA 1
ATOM 745 C C . ALA A 1 103 ? 2.922 -7.576 -12.801 1.00 96.69 103 ALA A C 1
ATOM 747 O O . ALA A 1 103 ? 3.174 -7.759 -13.993 1.00 96.69 103 ALA A O 1
ATOM 748 N N . ARG A 1 104 ? 3.242 -6.432 -12.180 1.00 96.38 104 ARG A N 1
ATOM 749 C CA . ARG A 1 104 ? 3.939 -5.320 -12.851 1.00 96.38 104 ARG A CA 1
ATOM 750 C C . ARG A 1 104 ? 5.340 -5.713 -13.316 1.00 96.38 104 ARG A C 1
ATOM 752 O O . ARG A 1 104 ? 5.697 -5.407 -14.450 1.00 96.38 104 ARG A O 1
ATOM 759 N N . ALA A 1 105 ? 6.107 -6.406 -12.476 1.00 96.94 105 ALA A N 1
ATOM 760 C CA . ALA A 1 105 ? 7.442 -6.882 -12.829 1.00 96.94 105 ALA A CA 1
ATOM 761 C C . ALA A 1 105 ? 7.399 -7.865 -14.012 1.00 96.94 105 ALA A C 1
ATOM 763 O O . ALA A 1 105 ? 8.149 -7.703 -14.971 1.00 96.94 105 ALA A O 1
ATOM 764 N N . ALA A 1 106 ? 6.468 -8.822 -13.997 1.00 96.69 106 ALA A N 1
ATOM 765 C CA . ALA A 1 106 ? 6.282 -9.766 -15.097 1.00 96.69 106 ALA A CA 1
ATOM 766 C C . ALA A 1 106 ? 5.872 -9.065 -16.405 1.00 96.69 106 ALA A C 1
ATOM 768 O O . ALA A 1 106 ? 6.383 -9.394 -17.474 1.00 96.69 106 ALA A O 1
ATOM 769 N N . ALA A 1 107 ? 4.988 -8.065 -16.331 1.00 95.19 107 ALA A N 1
ATOM 770 C CA . ALA A 1 107 ? 4.599 -7.276 -17.497 1.00 95.19 107 ALA A CA 1
ATOM 771 C C . ALA A 1 107 ? 5.776 -6.469 -18.073 1.00 95.19 107 ALA A C 1
ATOM 773 O O . ALA A 1 107 ? 5.942 -6.420 -19.292 1.00 95.19 107 ALA A O 1
ATOM 774 N N . ALA A 1 108 ? 6.605 -5.869 -17.215 1.00 94.38 108 ALA A N 1
ATOM 775 C CA . ALA A 1 108 ? 7.811 -5.159 -17.632 1.00 94.38 108 ALA A CA 1
ATOM 776 C C . ALA A 1 108 ? 8.825 -6.106 -18.290 1.00 94.38 108 ALA A C 1
ATOM 778 O O . ALA A 1 108 ? 9.311 -5.802 -19.376 1.00 94.38 108 ALA A O 1
ATOM 779 N N . GLN A 1 109 ? 9.074 -7.275 -17.691 1.00 93.75 109 GLN A N 1
ATOM 780 C CA . GLN A 1 109 ? 9.972 -8.278 -18.264 1.00 93.75 109 GLN A CA 1
ATOM 781 C C . GLN A 1 109 ? 9.479 -8.748 -19.633 1.00 93.75 109 GLN A C 1
ATOM 783 O O . GLN A 1 109 ? 10.243 -8.751 -20.588 1.00 93.75 109 GLN A O 1
ATOM 788 N N . LYS A 1 110 ? 8.178 -9.028 -19.773 1.00 93.06 110 LYS A N 1
ATOM 789 C CA . LYS A 1 110 ? 7.590 -9.409 -21.061 1.00 93.06 110 LYS A CA 1
ATOM 790 C C . LYS A 1 110 ? 7.797 -8.340 -22.136 1.00 93.06 110 LYS A C 1
ATOM 792 O O . LYS A 1 110 ? 8.068 -8.691 -23.283 1.00 93.06 110 LYS A O 1
ATOM 797 N N . ARG A 1 111 ? 7.651 -7.054 -21.792 1.00 90.44 111 ARG A N 1
ATOM 798 C CA . ARG A 1 111 ? 7.927 -5.954 -22.731 1.00 90.44 111 ARG A CA 1
ATOM 799 C C . ARG A 1 111 ? 9.387 -5.923 -23.128 1.00 90.44 111 ARG A C 1
ATOM 801 O O . ARG A 1 111 ? 9.652 -5.823 -24.314 1.00 90.44 111 ARG A O 1
ATOM 808 N N . VAL A 1 112 ? 10.305 -6.066 -22.170 1.00 90.69 112 VAL A N 1
ATOM 809 C CA . VAL A 1 112 ? 11.731 -6.204 -22.484 1.00 90.69 112 VAL A CA 1
ATOM 810 C C . VAL A 1 112 ? 11.898 -7.359 -23.459 1.00 90.69 112 VAL A C 1
ATOM 812 O O . VAL A 1 112 ? 12.241 -7.102 -24.603 1.00 90.69 112 VAL A O 1
ATOM 815 N N . ASP A 1 113 ? 11.525 -8.579 -23.085 1.00 87.50 113 ASP A N 1
ATOM 816 C CA . ASP A 1 113 ? 11.725 -9.793 -23.885 1.00 87.50 113 ASP A CA 1
ATOM 817 C C . ASP A 1 113 ? 11.127 -9.701 -25.298 1.00 87.50 113 ASP A C 1
ATOM 819 O O . ASP A 1 113 ? 11.735 -10.178 -26.253 1.00 87.50 113 ASP A O 1
ATOM 823 N N . THR A 1 114 ? 9.971 -9.049 -25.450 1.00 91.06 114 THR A N 1
ATOM 824 C CA . THR A 1 114 ? 9.265 -8.942 -26.738 1.00 91.06 114 THR A CA 1
ATOM 825 C C . THR A 1 114 ? 9.759 -7.773 -27.594 1.00 91.06 114 THR A C 1
ATOM 827 O O . THR A 1 114 ? 9.873 -7.906 -28.810 1.00 91.06 114 THR A O 1
ATOM 830 N N . GLU A 1 115 ? 10.017 -6.613 -26.989 1.00 85.94 115 GLU A N 1
ATOM 831 C CA . GLU A 1 115 ? 10.243 -5.355 -27.714 1.00 85.94 115 GLU A CA 1
ATOM 832 C C . GLU A 1 115 ? 11.736 -5.048 -27.913 1.00 85.94 115 GLU A C 1
ATOM 834 O O . GLU A 1 115 ? 12.083 -4.358 -28.871 1.00 85.94 115 GLU A O 1
ATOM 839 N N . HIS A 1 116 ? 12.638 -5.575 -27.070 1.00 85.75 116 HIS A N 1
ATOM 840 C CA . HIS A 1 116 ? 14.062 -5.215 -27.135 1.00 85.75 116 HIS A CA 1
ATOM 841 C C . HIS A 1 116 ? 14.758 -5.718 -28.407 1.00 85.75 116 HIS A C 1
ATOM 843 O O . HIS A 1 116 ? 15.405 -4.927 -29.092 1.00 85.75 116 HIS A O 1
ATOM 849 N N . MET A 1 117 ? 14.609 -7.000 -28.760 1.00 86.25 117 MET A N 1
ATOM 850 C CA . MET A 1 117 ? 15.307 -7.576 -29.917 1.00 86.25 117 MET A CA 1
ATOM 851 C C . MET A 1 117 ? 14.901 -6.922 -31.246 1.00 86.25 117 MET A C 1
ATOM 853 O O . MET A 1 117 ? 15.797 -6.570 -32.012 1.00 86.25 117 MET A O 1
ATOM 857 N N . PRO A 1 118 ? 13.605 -6.677 -31.537 1.00 89.75 118 PRO A N 1
ATOM 858 C CA . PRO A 1 118 ? 13.218 -5.961 -32.752 1.00 89.75 118 PRO A CA 1
ATOM 859 C C . PRO A 1 118 ? 13.766 -4.532 -32.822 1.00 89.75 118 PRO A C 1
ATOM 861 O O . PRO A 1 118 ? 14.090 -4.055 -33.909 1.00 89.75 118 PRO A O 1
ATOM 864 N N . LEU A 1 119 ? 13.872 -3.837 -31.684 1.00 90.81 119 LEU A N 1
ATOM 865 C CA . LEU A 1 119 ? 14.444 -2.490 -31.639 1.00 90.81 119 LEU A CA 1
ATOM 866 C C . LEU A 1 119 ? 15.948 -2.501 -31.915 1.00 90.81 119 LEU A C 1
ATOM 868 O O . LEU A 1 119 ? 16.412 -1.654 -32.676 1.00 90.81 119 LEU A O 1
ATOM 872 N N . ILE A 1 120 ? 16.683 -3.464 -31.350 1.00 91.25 120 ILE A N 1
ATOM 873 C CA . ILE A 1 120 ? 18.115 -3.648 -31.622 1.00 91.25 120 ILE A CA 1
ATOM 874 C C . ILE A 1 120 ? 18.326 -3.973 -33.101 1.00 91.25 120 ILE A C 1
ATOM 876 O O . ILE A 1 120 ? 19.062 -3.258 -33.770 1.00 91.25 120 ILE A O 1
ATOM 880 N N . ALA A 1 121 ? 17.596 -4.948 -33.646 1.00 92.56 121 ALA A N 1
ATOM 881 C CA . ALA A 1 121 ? 17.705 -5.311 -35.059 1.00 92.56 121 ALA A CA 1
ATOM 882 C C . ALA A 1 121 ? 17.383 -4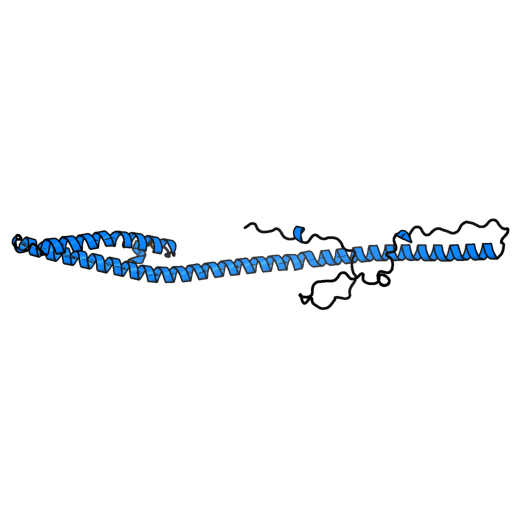.127 -35.991 1.00 92.56 121 ALA A C 1
ATOM 884 O O . ALA A 1 121 ? 18.058 -3.897 -36.992 1.00 92.56 121 ALA A O 1
ATOM 885 N N . ARG A 1 122 ? 16.364 -3.323 -35.653 1.00 93.62 122 ARG A N 1
ATOM 886 C CA . ARG A 1 122 ? 16.032 -2.111 -36.413 1.00 93.62 122 ARG A CA 1
ATOM 887 C C . ARG A 1 122 ? 17.125 -1.049 -36.308 1.00 93.62 122 ARG A C 1
ATOM 889 O O . ARG A 1 122 ? 17.346 -0.329 -37.277 1.00 93.62 122 ARG A O 1
ATOM 896 N N . TYR A 1 123 ? 17.757 -0.909 -35.147 1.00 94.19 123 TYR A N 1
ATOM 897 C CA . TYR A 1 123 ? 18.885 -0.001 -34.964 1.00 94.19 123 TYR A CA 1
ATOM 898 C C . TYR A 1 123 ? 20.091 -0.444 -35.799 1.00 94.19 123 TYR A C 1
ATOM 900 O O . TYR A 1 123 ? 20.643 0.380 -36.521 1.00 94.19 123 TYR A O 1
ATOM 908 N N . GLU A 1 124 ? 20.440 -1.731 -35.763 1.00 93.88 124 GLU A N 1
ATOM 909 C CA . GLU A 1 124 ? 21.542 -2.311 -36.541 1.00 93.88 124 GLU A CA 1
ATOM 910 C C . GLU A 1 124 ? 21.337 -2.106 -38.047 1.00 93.88 124 GLU A C 1
ATOM 912 O O . GLU A 1 124 ? 22.213 -1.552 -38.703 1.00 93.88 124 GLU A O 1
ATOM 917 N N . ALA A 1 125 ? 20.143 -2.396 -38.574 1.00 93.94 125 ALA A N 1
ATOM 918 C CA . ALA A 1 125 ? 19.830 -2.158 -39.986 1.00 93.94 125 ALA A CA 1
ATOM 919 C C . ALA A 1 125 ? 19.984 -0.678 -40.391 1.00 93.94 125 ALA A C 1
ATOM 921 O O . ALA A 1 125 ? 20.478 -0.357 -41.467 1.00 93.94 125 ALA A O 1
ATOM 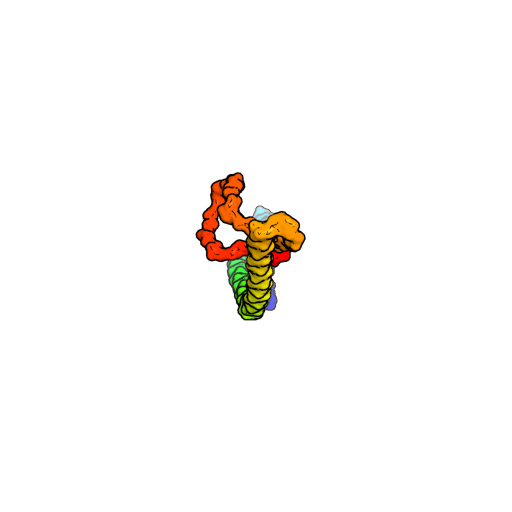922 N N . ARG A 1 126 ? 19.591 0.259 -39.516 1.00 94.38 126 ARG A N 1
ATOM 923 C CA . ARG A 1 126 ? 19.791 1.695 -39.777 1.00 94.38 126 ARG A CA 1
ATOM 924 C C . ARG A 1 126 ? 21.254 2.106 -39.672 1.00 94.38 126 ARG A C 1
ATOM 926 O O . ARG A 1 126 ? 21.668 3.011 -40.388 1.00 94.38 126 ARG A O 1
ATOM 933 N N . ALA A 1 127 ? 22.024 1.478 -38.790 1.00 91.06 127 ALA A N 1
ATOM 934 C CA . ALA A 1 127 ? 23.457 1.718 -38.693 1.00 91.06 127 ALA A CA 1
ATOM 935 C C . ALA A 1 127 ? 24.184 1.255 -39.966 1.00 91.06 127 ALA A C 1
ATOM 937 O O . ALA A 1 127 ? 25.062 1.971 -40.441 1.00 91.06 127 ALA A O 1
ATOM 938 N N . GLU A 1 128 ? 23.774 0.126 -40.552 1.00 92.44 128 GLU A N 1
ATOM 939 C CA . GLU A 1 128 ? 24.273 -0.352 -41.848 1.00 92.44 128 GLU A CA 1
ATOM 940 C C . GLU A 1 128 ? 23.960 0.641 -42.978 1.00 92.44 128 GLU A C 1
ATOM 942 O O . GLU A 1 128 ? 24.879 1.074 -43.670 1.00 92.44 128 GLU A O 1
ATOM 947 N N . GLU A 1 129 ? 22.708 1.101 -43.104 1.00 93.06 129 GLU A N 1
ATOM 948 C CA . GLU A 1 129 ? 22.328 2.123 -44.100 1.00 93.06 129 GLU A CA 1
ATOM 949 C C . GLU A 1 129 ? 23.172 3.407 -43.962 1.00 93.06 129 GLU A C 1
ATOM 951 O O . GLU A 1 129 ? 23.617 3.995 -44.949 1.00 93.06 129 GLU A O 1
ATOM 956 N N . VAL A 1 130 ? 23.414 3.857 -42.727 1.00 91.94 130 VAL A N 1
ATOM 957 C CA . VAL A 1 130 ? 24.241 5.045 -42.463 1.00 91.94 130 VAL A CA 1
ATOM 958 C C . VAL A 1 130 ? 25.705 4.795 -42.827 1.00 91.94 130 VAL A C 1
ATOM 960 O O . VAL A 1 130 ? 26.345 5.690 -43.383 1.00 91.94 130 VAL A O 1
ATOM 963 N N . ALA A 1 131 ? 26.237 3.604 -42.550 1.00 87.88 131 ALA A N 1
ATOM 964 C CA . ALA A 1 131 ? 27.592 3.228 -42.936 1.00 87.88 131 ALA A CA 1
ATOM 965 C C . ALA A 1 131 ? 27.767 3.200 -44.463 1.00 87.88 131 ALA A C 1
ATOM 967 O O . ALA A 1 131 ? 28.773 3.705 -44.963 1.00 87.88 131 ALA A O 1
ATOM 968 N N . GLU A 1 132 ? 26.784 2.693 -45.211 1.00 90.69 132 GLU A N 1
ATOM 969 C CA . GLU A 1 132 ? 26.798 2.722 -46.681 1.00 90.69 132 GLU A CA 1
ATOM 970 C C . GLU A 1 132 ? 26.808 4.155 -47.226 1.00 90.69 132 GLU A C 1
ATOM 972 O O . GLU A 1 132 ? 27.617 4.488 -48.095 1.00 90.69 132 GLU A O 1
ATOM 977 N N . ILE A 1 133 ? 25.957 5.033 -46.681 1.00 89.69 133 ILE A N 1
ATOM 978 C CA . ILE A 1 133 ? 25.923 6.453 -47.062 1.00 89.69 133 ILE A CA 1
ATOM 979 C C . ILE A 1 133 ? 27.266 7.125 -46.758 1.00 89.69 133 ILE A C 1
ATOM 981 O O . ILE A 1 133 ? 27.783 7.870 -47.592 1.00 89.69 133 ILE A O 1
ATOM 985 N N . ALA A 1 134 ? 27.849 6.859 -45.587 1.00 86.50 134 ALA A N 1
ATOM 986 C CA . ALA A 1 134 ? 29.143 7.413 -45.204 1.00 86.50 134 ALA A CA 1
ATOM 987 C C . ALA A 1 134 ? 30.264 6.953 -46.150 1.00 86.50 134 ALA A C 1
ATOM 989 O O . ALA A 1 134 ? 31.060 7.778 -46.598 1.00 86.50 134 ALA A O 1
ATOM 990 N N . ALA A 1 135 ? 30.292 5.667 -46.515 1.00 86.81 135 ALA A N 1
ATOM 991 C CA . ALA A 1 135 ? 31.259 5.129 -47.469 1.00 86.81 135 ALA A CA 1
ATOM 992 C C . ALA A 1 135 ? 31.106 5.761 -48.864 1.00 86.81 135 ALA A C 1
ATOM 994 O O . ALA A 1 135 ? 32.101 6.119 -49.495 1.00 86.81 135 ALA A O 1
ATOM 995 N N . ALA A 1 136 ? 29.868 5.954 -49.334 1.00 88.38 136 ALA A N 1
ATOM 996 C CA . ALA A 1 136 ? 29.599 6.606 -50.614 1.00 88.38 136 ALA A CA 1
ATOM 997 C C . ALA A 1 136 ? 30.050 8.076 -50.624 1.00 88.38 136 ALA A C 1
ATOM 999 O O . ALA A 1 136 ? 30.663 8.526 -51.592 1.00 88.38 136 ALA A O 1
ATOM 1000 N N . LEU A 1 137 ? 29.800 8.819 -49.540 1.00 87.75 137 LEU A N 1
ATOM 1001 C CA . LEU A 1 137 ? 30.286 10.194 -49.399 1.00 87.75 137 LEU A CA 1
ATOM 1002 C C . LEU A 1 137 ? 31.818 10.248 -49.402 1.00 87.75 137 LEU A C 1
ATOM 1004 O O . LEU A 1 137 ? 32.387 11.058 -50.125 1.00 87.75 137 LEU A O 1
ATOM 1008 N N . GLN A 1 138 ? 32.488 9.348 -48.679 1.00 86.19 138 GLN A N 1
ATOM 1009 C CA . GLN A 1 138 ? 33.952 9.282 -48.660 1.00 86.19 138 GLN A CA 1
ATOM 1010 C C . GLN A 1 138 ? 34.546 8.976 -50.048 1.00 86.19 138 GLN A C 1
ATOM 1012 O O . GLN A 1 138 ? 35.592 9.520 -50.416 1.00 86.19 138 GLN A O 1
ATOM 1017 N N . ALA A 1 139 ? 33.886 8.125 -50.839 1.00 87.25 139 ALA A N 1
ATOM 1018 C CA . ALA A 1 139 ? 34.301 7.837 -52.210 1.00 87.25 139 ALA A CA 1
ATOM 1019 C C . ALA A 1 139 ? 34.212 9.091 -53.098 1.00 87.25 139 ALA A C 1
ATOM 1021 O O . ALA A 1 139 ? 35.172 9.409 -53.798 1.00 87.25 139 ALA A O 1
ATOM 1022 N N . ILE A 1 140 ? 33.109 9.844 -53.000 1.00 86.69 140 ILE A N 1
ATOM 1023 C CA . ILE A 1 140 ? 32.932 11.123 -53.706 1.00 86.69 140 ILE A CA 1
ATOM 1024 C C . ILE A 1 140 ? 34.010 12.130 -53.287 1.00 86.69 140 ILE A C 1
ATOM 1026 O O . ILE A 1 140 ? 34.607 12.782 -54.139 1.00 86.69 140 ILE A O 1
ATOM 1030 N N . GLU A 1 141 ? 34.292 12.255 -51.989 1.00 87.00 141 GLU A N 1
ATOM 1031 C CA . GLU A 1 141 ? 35.338 13.155 -51.489 1.00 87.00 141 GLU A CA 1
ATOM 1032 C C . GLU A 1 141 ? 36.715 12.808 -52.070 1.00 87.00 141 GLU A C 1
ATOM 1034 O O . GLU A 1 141 ? 37.459 13.700 -52.486 1.00 87.00 141 GLU A O 1
ATOM 1039 N N . THR A 1 142 ? 37.033 11.513 -52.139 1.00 88.19 142 THR A N 1
ATOM 1040 C CA . THR A 1 142 ? 38.288 11.020 -52.721 1.00 88.19 142 THR A CA 1
ATOM 1041 C C . THR A 1 142 ? 38.369 11.365 -54.209 1.00 88.19 142 THR A C 1
ATOM 1043 O O . THR A 1 142 ? 39.358 11.948 -54.648 1.00 88.19 142 THR A O 1
ATOM 1046 N N . GLU A 1 143 ? 37.305 11.105 -54.973 1.00 91.44 143 GLU A N 1
ATOM 1047 C CA . GLU A 1 143 ? 37.236 11.424 -56.404 1.00 91.44 143 GLU A CA 1
ATOM 1048 C C . GLU A 1 143 ? 37.372 12.934 -56.673 1.00 91.44 143 GLU A C 1
ATOM 1050 O O . GLU A 1 143 ? 38.101 13.353 -57.579 1.00 91.44 143 GLU A O 1
ATOM 1055 N N . VAL A 1 144 ? 36.719 13.776 -55.863 1.00 90.00 144 VAL A N 1
ATOM 1056 C CA . VAL A 1 144 ? 36.831 15.240 -55.958 1.00 90.00 144 VAL A CA 1
ATOM 1057 C C . VAL A 1 144 ? 38.264 15.696 -55.678 1.00 90.00 144 VAL A C 1
ATOM 1059 O O . VAL A 1 144 ? 38.786 16.550 -56.403 1.00 90.00 144 VAL A O 1
ATOM 1062 N N . ALA A 1 145 ? 38.920 15.131 -54.661 1.00 87.56 145 ALA A N 1
ATOM 1063 C CA . ALA A 1 145 ? 40.307 15.447 -54.332 1.00 87.56 145 ALA A CA 1
ATOM 1064 C C . ALA A 1 145 ? 41.267 15.064 -55.472 1.00 87.56 145 ALA A C 1
ATOM 1066 O O . ALA A 1 145 ? 42.057 15.905 -55.911 1.00 87.56 145 ALA A O 1
ATOM 1067 N N . GLU A 1 146 ? 41.151 13.844 -56.004 1.00 91.56 146 GLU A N 1
ATOM 1068 C CA . GLU A 1 146 ? 41.968 13.355 -57.123 1.00 91.56 146 GLU A CA 1
ATOM 1069 C C . GLU A 1 146 ? 41.762 14.192 -58.395 1.00 91.56 146 GLU A C 1
ATOM 1071 O O . GLU A 1 146 ? 42.728 14.576 -59.066 1.00 91.56 146 GLU A O 1
ATOM 1076 N N . THR A 1 147 ? 40.510 14.540 -58.702 1.00 91.75 147 THR A N 1
ATOM 1077 C CA . THR A 1 147 ? 40.160 15.387 -59.850 1.00 91.75 147 THR A CA 1
ATOM 1078 C C . THR A 1 147 ? 40.773 16.776 -59.711 1.00 91.75 147 THR A C 1
ATOM 1080 O O . THR A 1 147 ? 41.409 17.279 -60.641 1.00 91.75 147 THR A O 1
ATOM 1083 N N . ASN A 1 148 ? 40.647 17.395 -58.538 1.00 90.94 148 ASN A N 1
ATOM 1084 C CA . ASN A 1 148 ? 41.219 18.712 -58.275 1.00 90.94 148 ASN A CA 1
ATOM 1085 C C . ASN A 1 148 ? 42.749 18.708 -58.348 1.00 90.94 148 ASN A C 1
ATOM 1087 O O . ASN A 1 148 ? 43.338 19.646 -58.893 1.00 90.94 148 ASN A O 1
ATOM 1091 N N . GLU A 1 149 ? 43.402 17.646 -57.872 1.00 92.44 149 GLU A N 1
ATOM 1092 C CA . GLU A 1 149 ? 44.847 17.482 -58.022 1.00 92.44 149 GLU A CA 1
ATOM 1093 C C . GLU A 1 149 ? 45.251 17.341 -59.499 1.00 92.44 149 GLU A C 1
ATOM 1095 O O . GLU A 1 149 ? 46.226 17.953 -59.946 1.00 92.44 149 GLU A O 1
ATOM 1100 N N . ALA A 1 150 ? 44.499 16.576 -60.296 1.00 90.75 150 ALA A N 1
ATOM 1101 C CA . ALA A 1 150 ? 44.736 16.449 -61.733 1.00 90.75 150 ALA A CA 1
ATOM 1102 C C . ALA A 1 150 ? 44.586 17.794 -62.467 1.00 90.75 150 ALA A C 1
ATOM 1104 O O . ALA A 1 150 ? 45.469 18.165 -63.245 1.00 90.75 150 ALA A O 1
ATOM 1105 N N . ILE A 1 151 ? 43.533 18.565 -62.166 1.00 88.88 151 ILE A N 1
ATOM 1106 C CA . ILE A 1 151 ? 43.314 19.911 -62.723 1.00 88.88 151 ILE A CA 1
ATOM 1107 C C . ILE A 1 151 ? 44.463 20.848 -62.335 1.00 88.88 151 ILE A C 1
ATOM 1109 O O . ILE A 1 151 ? 44.995 21.569 -63.184 1.00 88.88 151 ILE A O 1
ATOM 1113 N N . ALA A 1 152 ? 44.892 20.827 -61.071 1.00 89.25 152 ALA A N 1
ATOM 1114 C CA . ALA A 1 152 ? 46.005 21.645 -60.600 1.00 89.25 152 ALA A CA 1
ATOM 1115 C C . ALA A 1 152 ? 47.322 21.293 -61.315 1.00 89.25 152 ALA A C 1
ATOM 1117 O O . ALA A 1 152 ? 48.065 22.191 -61.725 1.00 89.25 152 ALA A O 1
ATOM 1118 N N . ARG A 1 153 ? 47.598 19.998 -61.523 1.00 90.56 153 ARG A N 1
ATOM 1119 C CA . ARG A 1 153 ? 48.768 19.535 -62.285 1.00 90.56 153 ARG A CA 1
ATOM 1120 C C . ARG A 1 153 ? 48.715 19.980 -63.746 1.00 90.56 153 ARG A C 1
ATOM 1122 O O . ARG A 1 153 ? 49.721 20.483 -64.244 1.00 90.56 153 ARG A O 1
ATOM 1129 N N . ALA A 1 154 ? 47.564 19.859 -64.407 1.00 87.00 154 ALA A N 1
ATOM 1130 C CA . ALA A 1 154 ? 47.383 20.290 -65.795 1.00 87.00 154 ALA A CA 1
ATOM 1131 C C . ALA A 1 154 ? 47.605 21.803 -65.964 1.00 87.00 154 ALA A C 1
ATOM 1133 O O . ALA A 1 154 ? 48.379 22.220 -66.826 1.00 87.00 154 ALA A O 1
ATOM 1134 N N . ARG A 1 155 ? 47.032 22.620 -65.070 1.00 89.69 155 ARG A N 1
ATOM 1135 C CA . ARG A 1 155 ? 47.240 24.080 -65.042 1.00 89.69 155 ARG A CA 1
ATOM 1136 C C . ARG A 1 155 ? 48.699 24.469 -64.836 1.00 89.69 155 ARG A C 1
ATOM 1138 O O . ARG A 1 155 ? 49.171 25.435 -65.424 1.00 89.69 155 ARG A O 1
ATOM 1145 N N . LYS A 1 156 ? 49.425 23.733 -63.990 1.00 88.12 156 LYS A N 1
ATOM 1146 C CA . LYS A 1 156 ? 50.855 23.976 -63.758 1.00 88.12 156 LYS A CA 1
ATOM 1147 C C . LYS A 1 156 ? 51.701 23.640 -64.991 1.00 88.12 156 LYS A C 1
ATOM 1149 O O . LYS A 1 156 ? 52.702 24.310 -65.226 1.00 88.12 156 LYS A O 1
ATOM 1154 N N . ALA A 1 157 ? 51.326 22.600 -65.736 1.00 88.19 157 ALA A N 1
ATOM 1155 C CA . ALA A 1 157 ? 52.033 22.171 -66.939 1.00 88.19 157 ALA A CA 1
ATOM 1156 C C . ALA A 1 157 ? 51.784 23.101 -68.139 1.00 88.19 157 ALA A C 1
ATOM 1158 O O . ALA A 1 157 ? 52.710 23.345 -68.908 1.00 88.19 157 ALA A O 1
ATOM 1159 N N . ASP A 1 158 ? 50.571 23.646 -68.273 1.00 87.25 158 ASP A N 1
ATOM 1160 C CA . ASP A 1 158 ? 50.215 24.611 -69.317 1.00 87.25 158 ASP A CA 1
ATOM 1161 C C . ASP A 1 158 ? 49.438 25.807 -68.734 1.00 87.25 158 ASP A C 1
ATOM 1163 O O . ASP A 1 158 ? 48.207 25.802 -68.713 1.00 87.25 158 ASP A O 1
ATOM 1167 N N . PRO A 1 159 ? 50.125 26.856 -68.257 1.00 80.12 159 PRO A N 1
ATOM 1168 C CA . PRO A 1 159 ? 49.471 27.980 -67.590 1.00 80.12 159 PRO A CA 1
ATOM 1169 C C . PRO A 1 159 ? 48.670 28.890 -68.533 1.00 80.12 159 PRO A C 1
ATOM 1171 O O . PRO A 1 159 ? 47.864 29.684 -68.053 1.00 80.12 159 PRO A O 1
ATOM 1174 N N . ALA A 1 160 ? 48.888 28.805 -69.851 1.00 78.81 160 ALA A N 1
ATOM 1175 C CA . ALA A 1 160 ? 48.165 29.598 -70.848 1.00 78.81 160 ALA A CA 1
ATOM 1176 C C . ALA A 1 160 ? 46.948 28.853 -71.437 1.00 78.81 160 ALA A C 1
ATOM 1178 O O . ALA A 1 160 ? 46.141 29.463 -72.142 1.00 78.81 160 ALA A O 1
ATOM 1179 N N . GLY A 1 161 ? 46.816 27.552 -71.155 1.00 78.31 161 GLY A N 1
ATOM 1180 C CA . GLY A 1 161 ? 45.722 26.704 -71.619 1.00 78.31 161 GLY A CA 1
ATOM 1181 C C . GLY A 1 161 ? 44.382 26.972 -70.926 1.00 78.31 161 GLY A C 1
ATOM 1182 O O . GLY A 1 161 ? 44.312 27.429 -69.783 1.00 78.31 161 GLY A O 1
ATOM 1183 N N . SER A 1 162 ? 43.284 26.654 -71.619 1.00 83.31 162 SER A N 1
ATOM 1184 C CA . SER A 1 162 ? 41.938 26.662 -71.036 1.00 83.31 162 SER A CA 1
ATOM 1185 C C . SER A 1 162 ? 41.718 25.363 -70.258 1.00 83.31 162 SER A C 1
ATOM 1187 O O . SER A 1 162 ? 41.516 24.305 -70.850 1.00 83.31 162 SER A O 1
ATOM 1189 N N . HIS A 1 163 ? 41.786 25.442 -68.927 1.00 82.19 163 HIS A N 1
ATOM 1190 C CA . HIS A 1 163 ? 41.567 24.306 -68.025 1.00 82.19 163 HIS A CA 1
ATOM 1191 C C . HIS A 1 163 ? 40.229 24.438 -67.293 1.00 82.19 163 HIS A C 1
ATOM 1193 O O . HIS A 1 163 ? 39.847 25.560 -66.946 1.00 82.19 163 HIS A O 1
ATOM 1199 N N . PRO A 1 164 ? 39.545 23.322 -66.986 1.00 84.94 164 PRO A N 1
ATOM 1200 C CA . PRO A 1 164 ? 38.308 23.345 -66.207 1.00 84.94 164 PRO A CA 1
ATOM 1201 C C . PRO A 1 164 ? 38.517 23.947 -64.809 1.00 84.94 164 PRO A C 1
ATOM 1203 O O . PRO A 1 164 ? 39.639 23.998 -64.290 1.00 84.94 164 PRO A O 1
ATOM 1206 N N . GLU A 1 165 ? 37.433 24.440 -64.207 1.00 86.56 165 GLU A N 1
ATOM 1207 C CA . GLU A 1 165 ? 37.414 24.931 -62.825 1.00 86.56 165 GLU A CA 1
ATOM 1208 C C . GLU A 1 165 ? 37.565 23.791 -61.812 1.00 86.56 165 GLU A C 1
ATOM 1210 O O . GLU A 1 165 ? 37.234 22.643 -62.104 1.00 86.56 165 GLU A O 1
ATOM 1215 N N . LEU A 1 166 ? 38.087 24.113 -60.622 1.00 86.62 166 LEU A N 1
ATOM 1216 C CA . LEU A 1 166 ? 38.168 23.144 -59.530 1.00 86.62 166 LEU A CA 1
ATOM 1217 C C . LEU A 1 166 ? 36.755 22.749 -59.095 1.00 86.62 166 LEU A C 1
ATOM 1219 O O . LEU A 1 166 ? 35.877 23.598 -58.936 1.00 86.62 166 LEU A O 1
ATOM 1223 N N . VAL A 1 167 ? 36.561 21.457 -58.866 1.00 87.44 167 VAL A N 1
ATOM 1224 C CA . VAL A 1 167 ? 35.315 20.892 -58.365 1.00 87.44 167 VAL A CA 1
ATOM 1225 C C . VAL A 1 167 ? 35.130 21.317 -56.911 1.00 87.44 167 VAL A C 1
ATOM 1227 O O . VAL A 1 167 ? 35.995 21.085 -56.062 1.00 87.44 167 VAL A O 1
ATOM 1230 N N . ILE A 1 168 ? 33.995 21.954 -56.623 1.00 82.19 168 ILE A N 1
ATOM 1231 C CA . ILE A 1 168 ? 33.640 22.405 -55.277 1.00 82.19 168 ILE A CA 1
ATOM 1232 C C . ILE A 1 168 ? 32.986 21.249 -54.526 1.00 82.19 168 ILE A C 1
ATOM 1234 O O . ILE A 1 168 ? 31.905 20.785 -54.893 1.00 82.19 168 ILE A O 1
ATOM 1238 N N . ASP A 1 169 ? 33.605 20.840 -53.424 1.00 76.69 169 ASP A N 1
ATOM 1239 C CA . ASP A 1 169 ? 33.012 19.877 -52.508 1.00 76.69 169 ASP A CA 1
ATOM 1240 C C . ASP A 1 169 ? 31.922 20.539 -51.647 1.00 76.69 169 ASP A C 1
ATOM 1242 O O . ASP A 1 169 ? 32.170 21.124 -50.590 1.00 76.69 169 ASP A O 1
ATOM 1246 N N . SER A 1 170 ? 30.677 20.439 -52.112 1.00 74.38 170 SER A N 1
ATOM 1247 C CA . SER A 1 170 ? 29.505 20.938 -51.384 1.00 74.38 170 SER A CA 1
ATOM 1248 C C . SER A 1 170 ? 29.127 20.093 -50.157 1.00 74.38 170 SER A C 1
ATOM 1250 O O . SER A 1 170 ? 28.266 20.513 -49.374 1.00 74.38 170 SER A O 1
ATOM 1252 N N . THR A 1 171 ? 29.762 18.929 -49.962 1.00 67.56 171 THR A N 1
ATOM 1253 C CA . THR A 1 171 ? 29.512 18.033 -48.823 1.00 67.56 171 THR A CA 1
ATOM 1254 C C . THR A 1 171 ? 30.328 18.409 -47.586 1.00 67.56 171 THR A C 1
ATOM 1256 O O . THR A 1 171 ? 29.898 18.126 -46.468 1.00 67.56 171 THR A O 1
ATOM 1259 N N . ALA A 1 172 ? 31.396 19.202 -47.749 1.00 68.06 172 ALA A N 1
ATOM 1260 C CA . ALA A 1 172 ? 32.221 19.728 -46.659 1.00 68.06 172 ALA A CA 1
ATOM 1261 C C . ALA A 1 172 ? 31.421 20.462 -45.563 1.00 68.06 172 ALA A C 1
ATOM 1263 O O . ALA A 1 172 ? 31.787 20.412 -44.392 1.00 68.06 172 ALA A O 1
ATOM 1264 N N . ARG A 1 173 ? 30.291 21.097 -45.911 1.00 69.62 173 ARG A N 1
ATOM 1265 C CA . ARG A 1 173 ? 29.406 21.790 -44.950 1.00 69.62 173 ARG A CA 1
ATOM 1266 C C . ARG A 1 173 ? 28.685 20.860 -43.968 1.00 69.62 173 ARG A C 1
ATOM 1268 O O . ARG A 1 173 ? 28.126 21.339 -42.988 1.00 69.62 173 ARG A O 1
ATOM 1275 N N . PHE A 1 174 ? 28.624 19.565 -44.274 1.00 63.06 174 PHE A N 1
ATOM 1276 C CA . PHE A 1 174 ? 27.978 18.548 -43.443 1.00 63.06 174 PHE A CA 1
ATOM 1277 C C . PHE A 1 174 ? 28.974 17.772 -42.586 1.00 63.06 174 PHE A C 1
ATOM 1279 O O . PHE A 1 174 ? 28.558 16.948 -41.773 1.00 63.06 174 PHE A O 1
ATOM 1286 N N . ARG A 1 175 ? 30.274 18.049 -42.724 1.00 64.38 175 ARG A N 1
ATOM 1287 C CA . ARG A 1 175 ? 31.275 17.542 -41.796 1.00 64.38 175 ARG A CA 1
ATOM 1288 C C . ARG A 1 175 ? 31.030 18.212 -40.450 1.00 64.38 175 ARG A C 1
ATOM 1290 O O . ARG A 1 175 ? 31.135 19.430 -40.320 1.00 64.38 175 ARG A O 1
ATOM 1297 N N . THR A 1 176 ? 30.682 17.423 -39.442 1.00 55.44 176 THR A N 1
ATOM 1298 C CA . THR A 1 176 ? 30.903 17.845 -38.063 1.00 55.44 176 THR A CA 1
ATOM 1299 C C . THR A 1 176 ? 32.406 18.027 -37.927 1.00 55.44 176 THR A C 1
ATOM 1301 O O . THR A 1 176 ? 33.144 17.057 -38.094 1.00 55.44 176 THR A O 1
ATOM 1304 N N . GLU A 1 177 ? 32.859 19.265 -37.716 1.00 50.94 177 GLU A N 1
ATOM 1305 C CA . GLU A 1 177 ? 34.234 19.533 -37.293 1.00 50.94 177 GLU A CA 1
ATOM 1306 C C . GLU A 1 177 ? 34.611 18.520 -36.209 1.00 50.94 177 GLU A C 1
ATOM 1308 O O . GLU A 1 177 ? 33.784 18.192 -35.355 1.00 50.94 177 GLU A O 1
ATOM 1313 N N . ASP A 1 178 ? 35.832 18.001 -36.281 1.00 47.44 178 ASP A N 1
ATOM 1314 C CA . ASP A 1 178 ? 36.401 17.121 -35.272 1.00 47.44 178 ASP A CA 1
ATOM 1315 C C . ASP A 1 178 ? 36.265 17.819 -33.901 1.00 47.44 178 ASP A C 1
ATOM 1317 O O . ASP A 1 178 ? 37.007 18.747 -33.575 1.00 47.44 178 ASP A O 1
ATOM 1321 N N . ASP A 1 179 ? 35.250 17.440 -33.114 1.00 47.25 179 ASP A N 1
ATOM 1322 C CA . ASP A 1 179 ? 34.892 18.083 -31.834 1.00 47.25 179 ASP A CA 1
ATOM 1323 C C . ASP A 1 179 ? 36.031 17.919 -30.799 1.00 47.25 179 ASP A C 1
ATOM 1325 O O . ASP A 1 179 ? 36.006 18.522 -29.729 1.00 47.25 179 ASP A O 1
ATOM 1329 N N . SER A 1 180 ? 37.068 17.139 -31.137 1.00 48.81 180 SER A N 1
ATOM 1330 C CA . SER A 1 180 ? 38.335 17.031 -30.412 1.00 48.81 180 SER A CA 1
ATOM 1331 C C . SER A 1 180 ? 39.177 18.318 -30.437 1.00 48.81 180 SER A C 1
ATOM 1333 O O . SER A 1 180 ? 40.007 18.509 -29.548 1.00 48.81 180 SER A O 1
ATOM 1335 N N . ALA A 1 181 ? 38.946 19.224 -31.397 1.00 45.28 181 ALA A N 1
ATOM 1336 C CA . ALA A 1 181 ? 39.633 20.516 -31.498 1.00 45.28 181 ALA A CA 1
ATOM 1337 C C . ALA A 1 181 ? 38.897 21.671 -30.791 1.00 45.28 181 ALA A C 1
ATOM 1339 O O . ALA A 1 181 ? 39.458 22.759 -30.629 1.00 45.28 181 ALA A O 1
ATOM 1340 N N . ARG A 1 182 ? 37.654 21.464 -30.334 1.00 46.28 182 ARG A N 1
ATOM 1341 C CA . ARG A 1 182 ? 36.986 22.424 -29.451 1.00 46.28 182 ARG A CA 1
ATOM 1342 C C . ARG A 1 182 ? 37.530 22.240 -28.045 1.00 46.28 182 ARG A C 1
ATOM 1344 O O . ARG A 1 182 ? 37.126 21.324 -27.332 1.00 46.28 182 ARG A O 1
ATOM 1351 N N . GLU A 1 183 ? 38.413 23.147 -27.625 1.00 42.62 183 GLU A N 1
ATOM 1352 C CA . GLU A 1 183 ? 38.728 23.303 -26.204 1.00 42.62 183 GLU A CA 1
ATOM 1353 C C . GLU A 1 183 ? 37.415 23.289 -25.403 1.00 42.62 183 GLU A C 1
ATOM 1355 O O . GLU A 1 183 ? 36.471 24.009 -25.765 1.00 42.62 183 GLU A O 1
ATOM 1360 N N . PRO A 1 184 ? 37.307 22.464 -24.345 1.00 48.16 184 PRO A N 1
ATOM 1361 C CA . PRO A 1 184 ? 36.100 22.395 -23.546 1.00 48.16 184 PRO A CA 1
ATOM 1362 C C . PRO A 1 184 ? 35.890 23.763 -22.905 1.00 48.16 184 PRO A C 1
ATOM 1364 O O . PRO A 1 184 ? 36.523 24.114 -21.914 1.00 48.16 184 PRO A O 1
ATOM 1367 N N . LYS A 1 185 ? 35.001 24.563 -23.500 1.00 47.19 185 LYS A N 1
ATOM 1368 C CA . LYS A 1 185 ? 34.570 25.843 -22.945 1.00 47.19 185 LYS A CA 1
ATOM 1369 C C . LYS A 1 185 ? 34.073 25.559 -21.533 1.00 47.19 185 LYS A C 1
ATOM 1371 O O . LYS A 1 185 ? 33.128 24.789 -21.370 1.00 47.19 185 LYS A O 1
ATOM 1376 N N . ASP A 1 186 ? 34.745 26.142 -20.544 1.00 47.25 186 ASP A N 1
ATOM 1377 C CA . ASP A 1 186 ? 34.506 25.997 -19.108 1.00 47.25 186 ASP A CA 1
ATOM 1378 C C . ASP A 1 186 ? 33.035 26.249 -18.727 1.00 47.25 186 ASP A C 1
ATOM 1380 O O . ASP A 1 186 ? 32.645 27.313 -18.240 1.00 47.25 186 ASP A O 1
ATOM 1384 N N . TRP A 1 187 ? 32.188 25.236 -18.882 1.00 43.72 187 TRP A N 1
ATOM 1385 C CA . TRP A 1 187 ? 30.909 25.165 -18.197 1.00 43.72 187 TRP A CA 1
ATOM 1386 C C . TRP A 1 187 ? 31.203 24.691 -16.781 1.00 43.72 187 TRP A C 1
ATOM 1388 O O . TRP A 1 187 ? 31.130 23.500 -16.475 1.00 43.72 187 TRP A O 1
ATOM 1398 N N . ARG A 1 188 ? 31.579 25.635 -15.913 1.00 41.72 188 ARG A N 1
ATOM 1399 C CA . ARG A 1 188 ? 31.682 25.426 -14.464 1.00 41.72 188 ARG A CA 1
ATOM 1400 C C . ARG A 1 188 ? 30.445 24.668 -13.971 1.00 41.72 188 ARG A C 1
ATOM 1402 O O . ARG A 1 188 ? 29.371 25.247 -13.832 1.00 41.72 188 ARG A O 1
ATOM 1409 N N . ARG A 1 189 ? 30.592 23.371 -13.686 1.00 40.91 189 ARG A N 1
ATOM 1410 C CA . ARG A 1 189 ? 29.584 22.601 -12.953 1.00 40.91 189 ARG A CA 1
ATOM 1411 C C . ARG A 1 189 ? 29.753 22.848 -11.449 1.00 40.91 189 ARG A C 1
ATOM 1413 O O . ARG A 1 189 ? 30.887 22.852 -10.964 1.00 40.91 189 ARG A O 1
ATOM 1420 N N . PRO A 1 190 ? 28.659 23.002 -10.684 1.00 39.94 190 PRO A N 1
ATOM 1421 C CA . PRO A 1 190 ? 28.715 22.956 -9.231 1.00 39.94 190 PRO A CA 1
ATOM 1422 C C . PRO A 1 190 ? 29.147 21.553 -8.787 1.00 39.94 190 PRO A C 1
ATOM 1424 O O . PRO A 1 190 ? 28.641 20.545 -9.286 1.00 39.94 190 PRO A O 1
ATOM 1427 N N . ARG A 1 191 ? 30.099 21.488 -7.852 1.00 41.50 191 ARG A N 1
ATOM 1428 C CA . ARG A 1 191 ? 30.550 20.238 -7.232 1.00 41.50 191 ARG A CA 1
ATOM 1429 C C . ARG A 1 191 ? 29.401 19.616 -6.439 1.00 41.50 191 ARG A C 1
ATOM 1431 O O . ARG A 1 191 ? 28.811 20.290 -5.602 1.00 41.50 191 ARG A O 1
ATOM 1438 N N . GLY A 1 192 ? 29.156 18.325 -6.647 1.00 44.66 192 GLY A N 1
ATOM 1439 C CA . GLY A 1 192 ? 28.337 17.521 -5.738 1.00 44.66 192 GLY A CA 1
ATOM 1440 C C . GLY A 1 192 ? 27.290 16.653 -6.420 1.00 44.66 192 GLY A C 1
ATOM 1441 O O . GLY A 1 192 ? 26.102 16.857 -6.206 1.00 44.66 192 GLY A O 1
ATOM 1442 N N . ARG A 1 193 ? 27.721 15.669 -7.215 1.00 37.25 193 ARG A N 1
ATOM 1443 C CA . ARG A 1 193 ? 27.046 14.368 -7.362 1.00 37.25 193 ARG A CA 1
ATOM 1444 C C . ARG A 1 193 ? 27.980 13.425 -8.110 1.00 37.25 193 ARG A C 1
ATOM 1446 O O . ARG A 1 193 ? 28.385 13.701 -9.234 1.00 37.25 193 ARG A O 1
ATOM 1453 N N . THR A 1 194 ? 28.351 12.346 -7.439 1.00 45.00 194 THR A N 1
ATOM 1454 C CA . THR A 1 194 ? 29.047 11.189 -7.995 1.00 45.00 194 THR A CA 1
ATOM 1455 C C . THR A 1 194 ? 28.221 10.627 -9.149 1.00 45.00 194 THR A C 1
ATOM 1457 O O . THR A 1 194 ? 27.120 10.124 -8.940 1.00 45.00 194 THR A O 1
ATOM 1460 N N . LEU A 1 195 ? 28.746 10.735 -10.368 1.00 40.03 195 LEU A N 1
ATOM 1461 C CA . LEU A 1 195 ? 28.275 9.966 -11.512 1.00 40.03 195 LEU A CA 1
ATOM 1462 C C . LEU A 1 195 ? 29.367 8.969 -11.897 1.00 40.03 195 LEU A C 1
ATOM 1464 O O . LEU A 1 195 ? 30.556 9.284 -11.868 1.00 40.03 195 LEU A O 1
ATOM 1468 N N . LEU A 1 196 ? 28.894 7.757 -12.170 1.00 40.09 196 LEU A N 1
ATOM 1469 C CA . LEU A 1 196 ? 29.597 6.561 -12.626 1.00 40.09 196 LEU A CA 1
ATOM 1470 C C . LEU A 1 196 ? 30.565 6.842 -13.798 1.00 40.09 196 LEU A C 1
ATOM 1472 O O . LEU A 1 196 ? 30.397 7.846 -14.494 1.00 40.09 196 LEU A O 1
ATOM 1476 N N . PRO A 1 197 ? 31.579 5.977 -14.016 1.00 37.19 197 PRO A N 1
ATOM 1477 C CA . PRO A 1 197 ? 32.628 6.207 -15.009 1.00 37.19 197 PRO A CA 1
ATOM 1478 C C . PRO A 1 197 ? 32.072 6.360 -16.436 1.00 37.19 197 PRO A C 1
ATOM 1480 O O . PRO A 1 197 ? 31.036 5.773 -16.757 1.00 37.19 197 PRO A O 1
ATOM 1483 N N . PRO A 1 198 ? 32.756 7.133 -17.302 1.00 41.59 198 PRO A N 1
ATOM 1484 C CA . PRO A 1 198 ? 32.283 7.421 -18.646 1.00 41.59 198 PRO A CA 1
ATOM 1485 C C . PRO A 1 198 ? 32.323 6.153 -19.499 1.00 41.59 198 PRO A C 1
ATOM 1487 O O . PRO A 1 198 ? 33.381 5.568 -19.731 1.00 41.59 198 PRO A O 1
ATOM 1490 N N . THR A 1 199 ? 31.161 5.741 -19.994 1.00 39.44 199 THR A N 1
ATOM 1491 C CA . THR A 1 199 ? 31.059 4.843 -21.140 1.00 39.44 199 THR A CA 1
ATOM 1492 C C . THR A 1 199 ? 31.660 5.559 -22.347 1.00 39.44 199 THR A C 1
ATOM 1494 O O . THR A 1 199 ? 31.041 6.455 -22.918 1.00 39.44 199 THR A O 1
ATOM 1497 N N . TYR A 1 200 ? 32.888 5.195 -22.713 1.00 44.19 200 TYR A N 1
ATOM 1498 C CA . TYR A 1 200 ? 33.443 5.504 -24.025 1.00 44.19 200 TYR A CA 1
ATOM 1499 C C . TYR A 1 200 ? 32.671 4.687 -25.062 1.00 44.19 200 TYR A C 1
ATOM 1501 O O . TYR A 1 200 ? 32.824 3.472 -25.148 1.00 44.19 200 TYR A O 1
ATOM 1509 N N . GLY A 1 201 ? 31.802 5.358 -25.809 1.00 36.50 201 GLY A N 1
ATOM 1510 C CA . GLY A 1 201 ? 31.023 4.769 -26.888 1.00 36.50 201 GLY A CA 1
ATOM 1511 C C . GLY A 1 201 ? 30.137 5.832 -27.520 1.00 36.50 201 GLY A C 1
ATOM 1512 O O . GLY A 1 201 ? 29.250 6.350 -26.853 1.00 36.50 201 GLY A O 1
ATOM 1513 N N . LEU A 1 202 ? 30.453 6.180 -28.770 1.00 36.34 202 LEU A N 1
ATOM 1514 C CA . LEU A 1 202 ? 29.623 6.880 -29.759 1.00 36.34 202 LEU A CA 1
ATOM 1515 C C . LEU A 1 202 ? 28.561 7.830 -29.176 1.00 36.34 202 LEU A C 1
ATOM 1517 O O . LEU A 1 202 ? 27.412 7.463 -28.932 1.00 36.34 202 LEU A O 1
ATOM 1521 N N . SER A 1 203 ? 28.955 9.094 -29.021 1.00 37.84 203 SER A N 1
ATOM 1522 C CA . SER A 1 203 ? 28.032 10.211 -28.833 1.00 37.84 203 SER A CA 1
ATOM 1523 C C . SER A 1 203 ? 27.149 10.347 -30.078 1.00 37.84 203 SER A C 1
ATOM 1525 O O . SER A 1 203 ? 27.518 11.023 -31.037 1.00 37.84 203 SER A O 1
ATOM 1527 N N . LEU A 1 204 ? 25.974 9.715 -30.068 1.00 41.53 204 LEU A N 1
ATOM 1528 C CA . LEU A 1 204 ? 24.898 10.071 -30.992 1.00 41.53 204 LEU A CA 1
ATOM 1529 C C . LEU A 1 204 ? 24.577 11.570 -30.822 1.00 41.53 204 LEU A C 1
ATOM 1531 O O . LEU A 1 204 ? 24.636 12.076 -29.695 1.00 41.53 204 LEU A O 1
ATOM 1535 N N . PRO A 1 205 ? 24.239 12.298 -31.905 1.00 36.72 205 PRO A N 1
ATOM 1536 C CA . PRO A 1 205 ? 23.862 13.703 -31.807 1.00 36.72 205 PRO A CA 1
ATOM 1537 C C . PRO A 1 205 ? 22.734 13.851 -30.789 1.00 36.72 205 PRO A C 1
ATOM 1539 O O . PRO A 1 205 ? 21.841 13.005 -30.724 1.00 36.72 205 PRO A O 1
ATOM 1542 N N . ALA A 1 206 ? 22.795 14.913 -29.982 1.00 39.94 206 ALA A N 1
ATOM 1543 C CA . ALA A 1 206 ? 21.849 15.189 -28.910 1.00 39.94 206 ALA A CA 1
ATOM 1544 C C . ALA A 1 206 ? 20.421 15.364 -29.457 1.00 39.94 206 ALA A C 1
ATOM 1546 O O . ALA A 1 206 ? 19.923 16.477 -29.628 1.00 39.94 206 ALA A O 1
ATOM 1547 N N . ALA A 1 207 ? 19.732 14.253 -29.700 1.00 42.06 207 ALA A N 1
ATOM 1548 C CA . ALA A 1 207 ? 18.291 14.225 -29.740 1.00 42.06 207 ALA A CA 1
ATOM 1549 C C . ALA A 1 207 ? 17.851 14.655 -28.342 1.00 42.06 207 ALA A C 1
ATOM 1551 O O . ALA A 1 207 ? 18.065 13.944 -27.358 1.00 42.06 207 ALA A O 1
ATOM 1552 N N . ARG A 1 208 ? 17.288 15.861 -28.240 1.00 42.09 208 ARG A N 1
ATOM 1553 C CA . ARG A 1 208 ? 16.521 16.296 -27.073 1.00 42.09 208 ARG A CA 1
ATOM 1554 C C . ARG A 1 208 ? 15.316 15.366 -26.939 1.00 42.09 208 ARG A C 1
ATOM 1556 O O . ARG A 1 208 ? 14.211 15.702 -27.346 1.00 42.09 208 ARG A O 1
ATOM 1563 N N . ILE A 1 209 ? 15.543 14.175 -26.402 1.00 40.22 209 ILE A N 1
ATOM 1564 C CA . ILE A 1 209 ? 14.492 13.341 -25.847 1.00 40.22 209 ILE A CA 1
ATOM 1565 C C . ILE A 1 209 ? 14.196 13.992 -24.504 1.00 40.22 209 ILE A C 1
ATOM 1567 O O . ILE A 1 209 ? 14.907 13.791 -23.521 1.00 40.22 209 ILE A O 1
ATOM 1571 N N . ASP A 1 210 ? 13.207 14.878 -24.507 1.00 40.88 210 ASP A N 1
ATOM 1572 C CA . ASP A 1 210 ? 12.684 15.468 -23.289 1.00 40.88 210 ASP A CA 1
ATOM 1573 C C . ASP A 1 210 ? 12.141 14.322 -22.424 1.00 40.88 210 ASP A C 1
ATOM 1575 O O . ASP A 1 210 ? 11.103 13.726 -22.719 1.00 40.88 210 ASP A O 1
ATOM 1579 N N . ALA A 1 211 ? 12.895 13.939 -21.390 1.00 43.50 211 ALA A N 1
ATOM 1580 C CA . ALA A 1 211 ? 12.583 12.798 -20.528 1.00 43.50 211 ALA A CA 1
ATOM 1581 C C . ALA A 1 211 ? 11.221 12.946 -19.818 1.00 43.50 211 ALA A C 1
ATOM 1583 O O . ALA A 1 211 ? 10.678 11.965 -19.308 1.00 43.50 211 ALA A O 1
ATOM 1584 N N . ALA A 1 212 ? 10.641 14.152 -19.824 1.00 47.19 212 ALA A N 1
ATOM 1585 C CA . ALA A 1 212 ? 9.290 14.419 -19.349 1.00 47.19 212 ALA A CA 1
ATOM 1586 C C . ALA A 1 212 ? 8.184 13.801 -20.230 1.00 47.19 212 ALA A C 1
ATOM 1588 O O . ALA A 1 212 ? 7.070 13.620 -19.744 1.00 47.19 212 ALA A O 1
ATOM 1589 N N . ALA A 1 213 ? 8.467 13.442 -21.488 1.00 48.03 213 ALA A N 1
ATOM 1590 C CA . ALA A 1 213 ? 7.474 12.874 -22.404 1.00 48.03 213 ALA A CA 1
ATOM 1591 C C . ALA A 1 213 ? 7.285 11.350 -22.262 1.00 48.03 213 ALA A C 1
ATOM 1593 O O . ALA A 1 213 ? 6.295 10.813 -22.754 1.00 48.03 213 ALA A O 1
ATOM 1594 N N . PHE A 1 214 ? 8.209 10.640 -21.600 1.00 42.03 214 PHE A N 1
ATOM 1595 C CA . PHE A 1 214 ? 8.202 9.169 -21.568 1.00 42.03 214 PHE A CA 1
ATOM 1596 C C . PHE A 1 214 ? 7.556 8.564 -20.309 1.00 42.03 214 PHE A C 1
ATOM 1598 O O . PHE A 1 214 ? 7.192 7.390 -20.304 1.00 42.03 214 PHE A O 1
ATOM 1605 N N . TRP A 1 215 ? 7.360 9.354 -19.249 1.00 38.84 215 TRP A N 1
ATOM 1606 C CA . TRP A 1 215 ? 6.754 8.881 -18.002 1.00 38.84 215 TRP A CA 1
ATOM 1607 C C . TRP A 1 215 ? 5.440 9.622 -17.729 1.00 38.84 215 TRP A C 1
ATOM 1609 O O . TRP A 1 215 ? 5.480 10.809 -17.397 1.00 38.84 215 TRP A O 1
ATOM 1619 N N . PRO A 1 216 ? 4.266 8.968 -17.822 1.00 39.12 216 PRO A N 1
ATOM 1620 C CA . PRO A 1 216 ? 3.030 9.584 -17.366 1.00 39.12 216 PRO A CA 1
ATOM 1621 C C . PRO A 1 216 ? 3.125 9.787 -15.851 1.00 39.12 216 PRO A C 1
ATOM 1623 O O . PRO A 1 216 ? 3.243 8.827 -15.087 1.00 39.12 216 PRO A O 1
ATOM 1626 N N . ARG A 1 217 ? 3.090 11.050 -15.408 1.00 44.31 217 ARG A N 1
ATOM 1627 C CA . ARG A 1 217 ? 2.888 11.379 -13.995 1.00 44.31 217 ARG A CA 1
ATOM 1628 C C . ARG A 1 217 ? 1.546 10.787 -13.575 1.00 44.31 217 ARG A C 1
ATOM 1630 O O . ARG A 1 217 ? 0.502 11.227 -14.047 1.00 44.31 217 ARG A O 1
ATOM 1637 N N . THR A 1 218 ? 1.568 9.791 -12.697 1.00 47.91 218 THR A N 1
ATOM 1638 C CA . THR A 1 218 ? 0.376 9.402 -11.945 1.00 47.91 218 THR A CA 1
ATOM 1639 C C . THR A 1 218 ? -0.037 10.599 -11.097 1.00 47.91 218 THR A C 1
ATOM 1641 O O . THR A 1 218 ? 0.752 11.063 -10.274 1.00 47.91 218 THR A O 1
ATOM 1644 N N . ALA A 1 219 ? -1.232 11.124 -11.355 1.00 44.94 219 ALA A N 1
ATOM 1645 C CA . ALA A 1 219 ? -1.832 12.193 -10.574 1.00 44.94 219 ALA A CA 1
ATOM 1646 C C . ALA A 1 219 ? -1.954 11.766 -9.100 1.00 44.94 219 ALA A C 1
ATOM 1648 O O . ALA A 1 219 ? -2.456 10.678 -8.811 1.00 44.94 219 ALA A O 1
ATOM 1649 N N . GLN A 1 220 ? -1.469 12.627 -8.207 1.00 40.91 220 GLN A N 1
ATOM 1650 C CA . GLN A 1 220 ? -1.917 12.748 -6.821 1.00 40.91 220 GLN A CA 1
ATOM 1651 C C . GLN A 1 220 ? -2.672 14.066 -6.707 1.00 40.91 220 GLN A C 1
ATOM 1653 O O . GLN A 1 220 ? -2.224 15.035 -7.366 1.00 40.91 220 GLN A O 1
#

pLDDT: mean 80.63, std 20.22, range [36.34, 96.94]

Foldseek 3Di:
DDPVCVQPVNDQDALVSLVVVLVVLVVCLVVLVVQLVVLVVQCVPVVPDDPVSNVVSVVSNVVSVVSNVVSVVVSVVSVVSSVVNVVVVVVVVVVVVVVVVVVVVVVVVVCCVPPVVVVVVVVVVVVVVVVVVVVVLVVVVVVLVVVQVVQVVVCVVPVPDDTDDRDDDPCVVVDPPPCVPPDPDDPPDDDDDDDDDDDPDDDDPDPPPVVVVPDPPDDD

Radius of gyration: 45.81 Å; chains: 1; bounding box: 92×49×128 Å